Protein AF-A0A3M1LYP2-F1 (afdb_monomer)

Radius of gyration: 22.01 Å; Cα contacts (8 Å, |Δi|>4): 124; chains: 1; bounding box: 81×49×49 Å

Foldseek 3Di:
DVVVVVVVVVVVVVVVCVVCVVVVVVVVPDDDPPLLVVLQPPPDDLPDDDLNLLLLLLVLLVQLVVLVPVCLPPPDLDLVVLVVNLVSSVVSSVVSCVSSVHDLVSNVLVLLVDVVLDDEDDPPSCPSLLVNAPFDDRPNDPRDDPPVSSVSSCVRCHPRNNVVRSNRSDDPDPPPVPPDPPDDD

Sequence (185 aa):
MLFVLLGGTLVALLWLRDALRPLMIASEKQRVPLQERVFRHSEITPAHPTLGDVVVFAAICDSCIDALRSEHDNHDTSCERAELLRRRVERRLATELNRYGWSIERFWFYRDVALTLYRDSIPPPLLWVARCLQPYAERRGNAELDSALYQAADVMLRGRIWWLQLGFAQPQPPRSDTALPVEGG

Mean predicted aligned error: 14.46 Å

Solvent-accessible surface area (backbone atoms only — not comparable to full-atom values): 11299 Å² total; per-residue (Å²): 110,69,68,58,55,52,49,53,51,50,51,53,52,49,53,50,47,62,68,44,47,64,58,56,64,54,65,79,62,63,102,60,66,70,68,67,67,70,55,63,72,69,90,63,63,82,88,65,84,50,70,69,52,50,53,50,53,36,52,46,31,49,57,34,49,58,72,53,61,80,51,76,86,58,85,75,82,48,55,69,49,43,50,53,48,41,55,50,35,44,54,46,45,55,51,44,30,62,72,53,68,50,54,71,67,53,51,49,51,55,49,38,36,46,62,74,76,49,85,51,80,64,57,75,93,55,52,68,41,48,76,63,34,69,56,60,77,83,67,85,63,93,62,77,69,58,77,68,53,43,57,54,41,51,73,59,40,66,82,45,50,29,62,51,56,39,34,39,88,59,83,76,75,80,66,73,89,71,66,68,82,81,86,79,134

Structure (mmCIF, N/CA/C/O backbone):
data_AF-A0A3M1LYP2-F1
#
_entry.id   AF-A0A3M1LYP2-F1
#
loop_
_atom_site.group_PDB
_atom_site.id
_atom_site.type_symbol
_atom_site.label_atom_id
_atom_site.label_alt_id
_atom_site.label_comp_id
_atom_site.label_asym_id
_atom_site.label_entity_id
_atom_site.label_seq_id
_atom_site.pdbx_PDB_ins_code
_atom_site.Cartn_x
_atom_site.Cartn_y
_atom_site.Cartn_z
_atom_site.occupancy
_atom_site.B_iso_or_equiv
_atom_site.auth_seq_id
_atom_site.auth_comp_id
_atom_site.auth_asym_id
_atom_site.auth_atom_id
_atom_site.pdbx_PDB_model_num
ATOM 1 N N . MET A 1 1 ? -38.357 -25.747 27.407 1.00 53.31 1 MET A N 1
ATOM 2 C CA . MET A 1 1 ? -37.143 -25.515 26.588 1.00 53.31 1 MET A CA 1
ATOM 3 C C . MET A 1 1 ? -37.404 -24.703 25.322 1.00 53.31 1 MET A C 1
ATOM 5 O O . MET A 1 1 ? -36.702 -23.723 25.126 1.00 53.31 1 MET A O 1
ATOM 9 N N . LEU A 1 2 ? -38.419 -25.030 24.508 1.00 61.09 2 LEU A N 1
ATOM 10 C CA . LEU A 1 2 ? -38.719 -24.307 23.258 1.00 61.09 2 LEU A CA 1
ATOM 11 C C . LEU A 1 2 ? -38.924 -22.786 23.447 1.00 61.09 2 LEU A C 1
ATOM 13 O O . LEU A 1 2 ? -38.391 -21.988 22.688 1.00 61.09 2 LEU A O 1
ATOM 17 N N . PHE A 1 3 ? -39.619 -22.382 24.517 1.00 53.94 3 PHE A N 1
ATOM 18 C CA . PHE A 1 3 ? -39.865 -20.970 24.844 1.00 53.94 3 PHE A CA 1
ATOM 19 C C . PHE A 1 3 ? -38.607 -20.188 25.259 1.00 53.94 3 PHE A C 1
ATOM 21 O O . PHE A 1 3 ? -38.529 -18.991 25.015 1.00 53.94 3 PHE A O 1
ATOM 28 N N . VAL A 1 4 ? -37.602 -20.857 25.836 1.00 65.25 4 VAL A N 1
ATOM 29 C CA . VAL A 1 4 ? -36.322 -20.227 26.210 1.00 65.25 4 VAL A CA 1
ATOM 30 C C . VAL A 1 4 ? -35.456 -20.012 24.967 1.00 65.25 4 VAL A C 1
ATOM 32 O O . VAL A 1 4 ? -34.848 -18.958 24.813 1.00 65.25 4 VAL A O 1
ATOM 35 N N . LEU A 1 5 ? -35.471 -20.973 24.039 1.00 64.44 5 LEU A N 1
ATOM 36 C CA . LEU A 1 5 ? -34.832 -20.854 22.725 1.00 64.44 5 LEU A CA 1
ATOM 37 C C . LEU A 1 5 ? -35.458 -19.735 21.884 1.00 64.44 5 LEU A C 1
ATOM 39 O O . LEU A 1 5 ? -34.728 -18.927 21.313 1.00 64.44 5 LEU A O 1
ATOM 43 N N . LEU A 1 6 ? -36.792 -19.653 21.859 1.00 63.47 6 LEU A N 1
ATOM 44 C CA . LEU A 1 6 ? -37.532 -18.587 21.177 1.00 63.47 6 LEU A CA 1
ATOM 45 C C . LEU A 1 6 ? -37.287 -17.217 21.819 1.00 63.47 6 LEU A C 1
ATOM 47 O O . LEU A 1 6 ? -37.074 -16.242 21.108 1.00 63.47 6 LEU A O 1
ATOM 51 N N . GLY A 1 7 ? -37.243 -17.140 23.152 1.00 67.31 7 GLY A N 1
ATOM 52 C CA . GLY A 1 7 ? -36.906 -15.906 23.863 1.00 67.31 7 GLY A CA 1
ATOM 53 C C . GLY A 1 7 ? -35.481 -15.429 23.568 1.00 67.3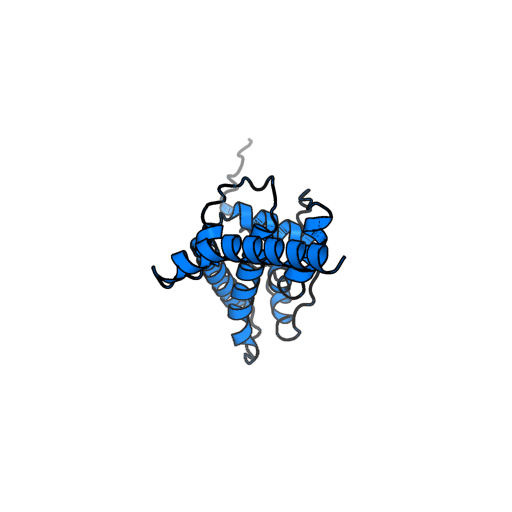1 7 GLY A C 1
ATOM 54 O O . GLY A 1 7 ? -35.280 -14.260 23.250 1.00 67.31 7 GLY A O 1
ATOM 55 N N . GLY A 1 8 ? -34.500 -16.337 23.590 1.00 64.75 8 GLY A N 1
ATOM 56 C CA . GLY A 1 8 ? -33.103 -16.018 23.283 1.00 64.75 8 GLY A CA 1
ATOM 57 C C . GLY A 1 8 ? -32.893 -15.564 21.837 1.00 64.75 8 GLY A C 1
ATOM 58 O O . GLY A 1 8 ? -32.185 -14.589 21.593 1.00 64.75 8 GLY A O 1
ATOM 59 N N . THR A 1 9 ? -33.562 -16.210 20.877 1.00 68.19 9 THR A N 1
ATOM 60 C CA . THR A 1 9 ? -33.520 -15.780 19.468 1.00 68.19 9 THR A CA 1
ATOM 61 C C . THR A 1 9 ? -34.224 -14.447 19.254 1.00 68.19 9 THR A C 1
ATOM 63 O O . THR A 1 9 ? -33.716 -13.621 18.501 1.00 68.19 9 THR A O 1
ATOM 66 N N . LEU A 1 10 ? -35.334 -14.178 19.947 1.00 70.75 10 LEU A N 1
ATOM 67 C CA . LEU A 1 10 ? -36.026 -12.892 19.849 1.00 70.75 10 LEU A CA 1
ATOM 68 C C . LEU A 1 10 ? -35.168 -11.746 20.399 1.00 70.75 10 LEU A C 1
ATOM 70 O O . LEU A 1 10 ? -35.075 -10.695 19.772 1.00 70.75 10 LEU A O 1
ATOM 74 N N . VAL A 1 11 ? -34.486 -11.963 21.527 1.00 70.06 11 VAL A N 1
ATOM 75 C CA . VAL A 1 11 ? -33.546 -10.986 22.095 1.00 70.06 11 VAL A CA 1
ATOM 76 C C . VAL A 1 11 ? -32.361 -10.768 21.153 1.00 70.06 11 VAL A C 1
ATOM 78 O O . VAL A 1 11 ? -32.023 -9.621 20.876 1.00 70.06 11 VAL A O 1
ATOM 81 N N . ALA A 1 12 ? -31.782 -11.828 20.582 1.00 70.56 12 ALA A N 1
ATOM 82 C CA . ALA A 1 12 ? -30.700 -11.706 19.602 1.00 70.56 12 ALA A CA 1
ATOM 83 C C . ALA A 1 12 ? -31.133 -10.938 18.338 1.00 70.56 12 ALA A C 1
ATOM 85 O O . ALA A 1 12 ? -30.387 -10.098 17.838 1.00 70.56 12 ALA A O 1
ATOM 86 N N . LEU A 1 13 ? -32.356 -11.169 17.850 1.00 72.06 13 LEU A N 1
ATOM 87 C CA . LEU A 1 13 ? -32.919 -10.459 16.698 1.00 72.06 13 LEU A CA 1
ATOM 88 C C . LEU A 1 13 ? -33.227 -8.988 17.008 1.00 72.06 13 LEU A C 1
ATOM 90 O O . LEU A 1 13 ? -33.053 -8.134 16.139 1.00 72.06 13 LEU A O 1
ATOM 94 N N . LEU A 1 14 ? -33.647 -8.672 18.235 1.00 71.44 14 LEU A N 1
ATOM 95 C CA . LEU A 1 14 ? -33.858 -7.292 18.678 1.00 71.44 14 LEU A CA 1
ATOM 96 C C . LEU A 1 14 ? -32.531 -6.540 18.828 1.00 71.44 14 LEU A C 1
ATOM 98 O O . LEU A 1 14 ? -32.423 -5.418 18.342 1.00 71.44 14 LEU A O 1
ATOM 102 N N . TRP A 1 15 ? -31.500 -7.182 19.382 1.00 71.06 15 TRP A N 1
ATOM 103 C CA . TRP A 1 15 ? -30.141 -6.631 19.433 1.00 71.06 15 TRP A CA 1
ATOM 104 C C . TRP A 1 15 ? -29.560 -6.395 18.038 1.00 71.06 15 TRP A C 1
ATOM 106 O O . TRP A 1 15 ? -28.980 -5.342 17.779 1.00 71.06 15 TRP A O 1
ATOM 116 N N . LEU A 1 16 ? -29.765 -7.337 17.114 1.00 65.81 16 LEU A N 1
ATOM 117 C CA . LEU A 1 16 ? -29.356 -7.178 15.720 1.00 65.81 16 LEU A CA 1
ATOM 118 C C . LEU A 1 16 ? -30.094 -6.004 15.062 1.00 65.81 16 LEU A C 1
ATOM 120 O O . LEU A 1 16 ? -29.485 -5.202 14.358 1.00 65.81 16 LEU A O 1
ATOM 124 N N . ARG A 1 17 ? -31.398 -5.858 15.324 1.00 65.44 17 ARG A N 1
ATOM 125 C CA . ARG A 1 17 ? -32.199 -4.745 14.807 1.00 65.44 17 ARG A CA 1
ATOM 126 C C . ARG A 1 17 ? -31.732 -3.400 15.356 1.00 65.44 17 ARG A C 1
ATOM 128 O O . ARG A 1 17 ? -31.621 -2.461 14.573 1.00 65.44 17 ARG A O 1
ATOM 135 N N . ASP A 1 18 ? -31.444 -3.296 16.649 1.00 63.41 18 ASP A N 1
ATOM 136 C CA . ASP A 1 18 ? -30.974 -2.046 17.254 1.00 63.41 18 ASP A CA 1
ATOM 137 C C . ASP A 1 18 ? -29.536 -1.698 16.841 1.00 63.41 18 ASP A C 1
ATOM 139 O O . ASP A 1 18 ? -29.242 -0.521 16.639 1.00 63.41 18 ASP A O 1
ATOM 143 N N . ALA A 1 19 ? -28.677 -2.689 16.577 1.00 59.53 19 ALA A N 1
ATOM 144 C CA . ALA A 1 19 ? -27.361 -2.472 15.969 1.00 59.53 19 ALA A CA 1
ATOM 145 C C . ALA A 1 19 ? -27.450 -2.013 14.497 1.00 59.53 19 ALA A C 1
ATOM 147 O O . ALA A 1 19 ? -26.632 -1.217 14.036 1.00 59.53 19 ALA A O 1
ATOM 148 N N . LEU A 1 20 ? -28.463 -2.477 13.754 1.00 55.56 20 LEU A N 1
ATOM 149 C CA . LEU A 1 20 ? -28.691 -2.127 12.344 1.00 55.56 20 LEU A CA 1
ATOM 150 C C . LEU A 1 20 ? -29.485 -0.824 12.146 1.00 55.56 20 LEU A C 1
ATOM 152 O O . LEU A 1 20 ? -29.401 -0.189 11.094 1.00 55.56 20 LEU A O 1
ATOM 156 N N . ARG A 1 21 ? -30.246 -0.379 13.144 1.00 49.41 21 ARG A N 1
ATOM 157 C CA . ARG A 1 21 ? -31.052 0.849 13.078 1.00 49.41 21 ARG A CA 1
ATOM 158 C C . ARG A 1 21 ? -30.245 2.134 12.818 1.00 49.41 21 ARG A C 1
ATOM 160 O O . ARG A 1 21 ? -30.678 2.915 11.968 1.00 49.41 21 ARG A O 1
ATOM 167 N N . PRO A 1 22 ? -29.082 2.375 13.457 1.00 52.94 22 PRO A N 1
ATOM 168 C CA . PRO A 1 22 ? -28.250 3.534 13.127 1.00 52.94 22 PRO A CA 1
ATOM 169 C C . PRO A 1 22 ? -27.645 3.442 11.715 1.00 52.94 22 PRO A C 1
ATOM 171 O O . PRO A 1 22 ? -27.453 4.473 11.071 1.00 52.94 22 PRO A O 1
ATOM 174 N N . LEU A 1 23 ? -27.427 2.228 11.189 1.00 51.88 23 LEU A N 1
ATOM 175 C CA . LEU A 1 23 ? -26.968 2.003 9.811 1.00 51.88 23 LEU A CA 1
ATOM 176 C C . LEU A 1 23 ? -28.051 2.368 8.781 1.00 51.88 23 LEU A C 1
ATOM 178 O O . LEU A 1 23 ? -27.747 2.960 7.748 1.00 51.88 23 LEU A O 1
ATOM 182 N N . MET A 1 24 ? -29.323 2.093 9.081 1.00 49.62 24 MET A N 1
ATOM 183 C CA . MET A 1 24 ? -30.446 2.480 8.218 1.00 49.62 24 MET A CA 1
ATOM 184 C C . MET A 1 24 ? -30.668 3.999 8.166 1.00 49.62 24 MET A C 1
ATOM 186 O O . MET A 1 24 ? -30.897 4.539 7.089 1.00 49.62 24 MET A O 1
ATOM 190 N N . ILE A 1 25 ? -30.551 4.710 9.294 1.00 47.56 25 ILE A N 1
ATOM 191 C CA . ILE A 1 25 ? -30.758 6.173 9.342 1.00 47.56 25 ILE A CA 1
ATOM 192 C C . ILE A 1 25 ? -29.621 6.928 8.625 1.00 47.56 25 ILE A C 1
ATOM 194 O O . ILE A 1 25 ? -29.845 7.963 7.997 1.00 47.56 25 ILE A O 1
ATOM 198 N N . ALA A 1 26 ? -28.397 6.395 8.652 1.00 46.00 26 ALA A N 1
ATOM 199 C CA . ALA A 1 26 ? -27.257 6.971 7.938 1.00 46.00 26 ALA A CA 1
ATOM 200 C C . ALA A 1 26 ? -27.316 6.778 6.407 1.00 46.00 26 ALA A C 1
ATOM 202 O O . ALA A 1 26 ? -26.637 7.505 5.679 1.00 46.00 26 ALA A O 1
ATOM 203 N N . SER A 1 27 ? -28.136 5.841 5.912 1.00 41.31 27 SER A N 1
ATOM 204 C CA . SER A 1 27 ? -28.309 5.560 4.478 1.00 41.31 27 SER A CA 1
ATOM 205 C C . SER A 1 27 ? -29.128 6.625 3.737 1.00 41.31 27 SER A C 1
ATOM 207 O O . SER A 1 27 ? -29.017 6.734 2.517 1.00 41.31 27 SER A O 1
ATOM 209 N N . GLU A 1 28 ? -29.955 7.404 4.437 1.00 43.75 28 GLU A N 1
ATOM 210 C CA . GLU A 1 28 ? -30.899 8.341 3.805 1.00 43.75 28 GLU A CA 1
ATOM 211 C C . GLU A 1 28 ? -30.285 9.731 3.551 1.00 43.75 28 GLU A C 1
ATOM 213 O O . GLU A 1 28 ? -30.790 10.521 2.756 1.00 43.75 28 GLU A O 1
ATOM 218 N N . LYS A 1 29 ? -29.133 10.024 4.170 1.00 39.66 29 LYS A N 1
ATOM 219 C CA . LYS A 1 29 ? -28.392 11.276 3.984 1.00 39.66 29 LYS A CA 1
ATOM 220 C C . LYS A 1 29 ? -26.998 10.996 3.422 1.00 39.66 29 LYS A C 1
ATOM 222 O O . LYS A 1 29 ? -26.076 10.626 4.148 1.00 39.66 29 LYS A O 1
ATOM 227 N N . GLN A 1 30 ? -26.859 11.266 2.124 1.00 41.41 30 GLN A N 1
ATOM 228 C CA . GLN A 1 30 ? -25.618 11.353 1.341 1.00 41.41 30 GLN A CA 1
ATOM 229 C C . GLN A 1 30 ? -24.907 10.036 0.992 1.00 41.41 30 GLN A C 1
ATOM 231 O O . GLN A 1 30 ? -24.649 9.170 1.819 1.00 41.41 30 GLN A O 1
ATOM 236 N N . ARG A 1 31 ? -24.531 9.942 -0.289 1.00 45.78 31 ARG A N 1
ATOM 237 C CA . ARG A 1 31 ? -23.732 8.888 -0.929 1.00 45.78 31 ARG A CA 1
ATOM 238 C C . ARG A 1 31 ? -22.274 8.924 -0.461 1.00 45.78 31 ARG A C 1
ATOM 240 O O . ARG A 1 31 ? -21.376 9.258 -1.223 1.00 45.78 31 ARG A O 1
ATOM 247 N N . VAL A 1 32 ? -22.049 8.613 0.804 1.00 47.12 32 VAL A N 1
ATOM 248 C CA . VAL A 1 32 ? -20.715 8.357 1.352 1.00 47.12 32 VAL A CA 1
ATOM 249 C C . VAL A 1 32 ? -20.835 7.016 2.066 1.00 47.12 32 VAL A C 1
ATOM 251 O O . VAL A 1 32 ? -21.629 6.955 3.015 1.00 47.12 32 VAL A O 1
ATOM 254 N N . PRO A 1 33 ? -20.171 5.943 1.588 1.00 51.72 33 PRO A N 1
ATOM 255 C CA . PRO A 1 33 ? -20.314 4.611 2.162 1.00 51.72 33 PRO A CA 1
ATOM 256 C C . PRO A 1 33 ? -20.003 4.669 3.658 1.00 51.72 33 PRO A C 1
ATOM 258 O O . PRO A 1 33 ? -19.003 5.247 4.071 1.00 51.72 33 PRO A O 1
ATOM 261 N N . LEU A 1 34 ? -20.887 4.087 4.472 1.00 48.59 34 LEU A N 1
ATOM 262 C CA . LEU A 1 34 ? -20.875 4.123 5.943 1.00 48.59 34 LEU A CA 1
ATOM 263 C C . LEU A 1 34 ? -19.510 3.813 6.575 1.00 48.59 34 LEU A C 1
ATOM 265 O O . LEU A 1 34 ? -19.183 4.360 7.625 1.00 48.59 34 LEU A O 1
ATOM 269 N N . GLN A 1 35 ? -18.700 3.002 5.894 1.00 47.84 35 GLN A N 1
ATOM 270 C CA . GLN A 1 35 ? -17.308 2.732 6.239 1.00 47.84 35 GLN A CA 1
ATOM 271 C C . GLN A 1 35 ? -16.511 4.038 6.410 1.00 47.84 35 GLN A C 1
ATOM 273 O O . GLN A 1 35 ? -15.977 4.286 7.484 1.00 47.84 35 GLN A O 1
ATOM 278 N N . GLU A 1 36 ? -16.529 4.955 5.442 1.00 44.75 36 GLU A N 1
ATOM 279 C CA . GLU A 1 36 ? -15.752 6.207 5.493 1.00 44.75 36 GLU A CA 1
ATOM 280 C C . GLU A 1 36 ? -16.121 7.136 6.658 1.00 44.75 36 GLU A C 1
ATOM 282 O O . GLU A 1 36 ? -15.282 7.919 7.104 1.00 44.75 36 GLU A O 1
ATOM 287 N N . ARG A 1 37 ? -17.358 7.069 7.171 1.00 46.00 37 ARG A N 1
ATOM 288 C CA . ARG A 1 37 ? -17.795 7.946 8.271 1.00 46.00 37 ARG A CA 1
ATOM 289 C C . ARG A 1 37 ? -17.363 7.439 9.640 1.00 46.00 37 ARG A C 1
ATOM 291 O O . ARG A 1 37 ? -17.056 8.260 10.498 1.00 46.00 37 ARG A O 1
ATOM 298 N N . VAL A 1 38 ? -17.300 6.122 9.834 1.00 52.12 38 VAL A N 1
ATOM 299 C CA . VAL A 1 38 ? -16.838 5.527 11.100 1.00 52.12 38 VAL A CA 1
ATOM 300 C C . VAL A 1 38 ? -15.320 5.690 11.261 1.00 52.12 38 VAL A C 1
ATOM 302 O O . VAL A 1 38 ? -14.841 5.876 12.374 1.00 52.12 38 VAL A O 1
ATOM 305 N N . PHE A 1 39 ? -14.560 5.727 10.160 1.00 51.84 39 PHE A N 1
ATOM 306 C CA . PHE A 1 39 ? -13.092 5.780 10.207 1.00 51.84 39 PHE A CA 1
ATOM 307 C C . PHE A 1 39 ? -12.478 7.183 10.370 1.00 51.84 39 PHE A C 1
ATOM 309 O O . PHE A 1 39 ? -11.284 7.285 10.629 1.00 51.84 39 PHE A O 1
ATOM 316 N N . ARG A 1 40 ? -13.261 8.271 10.270 1.00 49.88 40 ARG A N 1
ATOM 317 C CA . ARG A 1 40 ? -12.736 9.653 10.363 1.00 49.88 40 ARG A CA 1
ATOM 318 C C . ARG A 1 40 ? -12.475 10.175 11.782 1.00 49.88 40 ARG A C 1
ATOM 320 O O . ARG A 1 40 ? -11.927 11.261 11.905 1.00 49.88 40 ARG A O 1
ATOM 327 N N . HIS A 1 41 ? -12.878 9.455 12.830 1.00 44.12 41 HIS A N 1
ATOM 328 C CA . HIS A 1 41 ? -12.832 9.955 14.218 1.00 44.12 41 HIS A CA 1
ATOM 329 C C . HIS A 1 41 ? -11.829 9.233 15.127 1.00 44.12 41 HIS A C 1
ATOM 331 O O . HIS A 1 41 ? -11.855 9.422 16.339 1.00 44.12 41 HIS A O 1
ATOM 337 N N . SER A 1 42 ? -10.917 8.431 14.573 1.00 44.34 42 SER A N 1
ATOM 338 C CA . SER A 1 42 ? -9.811 7.897 15.364 1.00 44.34 42 SER A CA 1
ATOM 339 C C . SER A 1 42 ? -8.623 8.871 15.322 1.00 44.34 42 SER A C 1
ATOM 341 O O . SER A 1 42 ? -7.668 8.660 14.571 1.00 44.34 42 SER A O 1
ATOM 343 N N . GLU A 1 43 ? -8.650 9.925 16.136 1.00 45.41 43 GLU A N 1
ATOM 344 C CA . GLU A 1 43 ? -7.399 10.496 16.653 1.00 45.41 43 GLU A CA 1
ATOM 345 C C . GLU A 1 43 ? -6.806 9.461 17.619 1.00 45.41 43 GLU A C 1
ATOM 347 O O . GLU A 1 43 ? -6.949 9.554 18.833 1.00 45.41 43 GLU A O 1
ATOM 352 N N . ILE A 1 44 ? -6.249 8.377 17.076 1.00 50.41 44 ILE A N 1
ATOM 353 C CA . ILE A 1 44 ? -5.652 7.308 17.871 1.00 50.41 44 ILE A CA 1
ATOM 354 C C . ILE A 1 44 ? -4.178 7.285 17.526 1.00 50.41 44 ILE A C 1
ATOM 356 O O . ILE A 1 44 ? -3.761 6.930 16.423 1.00 50.41 44 ILE A O 1
ATOM 360 N N . THR A 1 45 ? -3.405 7.734 18.505 1.00 52.41 45 THR A N 1
ATOM 361 C CA . THR A 1 45 ? -1.970 7.548 18.638 1.00 52.41 45 THR A CA 1
ATOM 362 C C . THR A 1 45 ? -1.579 6.155 18.122 1.00 52.41 45 THR A C 1
ATOM 364 O O . THR A 1 45 ? -2.208 5.179 18.532 1.00 52.41 45 THR A O 1
ATOM 367 N N . PRO A 1 46 ? -0.526 6.003 17.297 1.00 55.59 46 PRO A N 1
ATOM 368 C CA . PRO A 1 46 ? -0.103 4.699 16.762 1.00 55.59 46 PRO A CA 1
ATOM 369 C C . PRO A 1 46 ? 0.266 3.650 17.836 1.00 55.59 46 PRO A C 1
ATOM 371 O O . PRO A 1 46 ? 0.556 2.509 17.506 1.00 55.59 46 PRO A O 1
ATOM 374 N N . ALA A 1 47 ? 0.232 4.016 19.122 1.00 60.88 47 ALA A N 1
ATOM 375 C CA . ALA A 1 47 ? 0.456 3.144 20.269 1.00 60.88 47 ALA A CA 1
ATOM 376 C C . ALA A 1 47 ? -0.658 2.103 20.519 1.00 60.88 47 ALA A C 1
ATOM 378 O O . ALA A 1 47 ? -0.425 1.152 21.264 1.00 60.88 47 ALA A O 1
ATOM 379 N N . HIS A 1 48 ? -1.851 2.260 19.932 1.00 67.31 48 HIS A N 1
ATOM 380 C CA . HIS A 1 48 ? -2.977 1.337 20.138 1.00 67.31 48 HIS A CA 1
ATOM 381 C C . HIS A 1 48 ? -3.573 0.872 18.806 1.00 67.31 48 HIS A C 1
ATOM 383 O O . HIS A 1 48 ? -4.576 1.430 18.353 1.00 67.31 48 HIS A O 1
ATOM 389 N N . PRO A 1 49 ? -2.958 -0.131 18.155 1.00 73.06 49 PRO A N 1
ATOM 390 C CA . PRO A 1 49 ? -3.474 -0.652 16.904 1.00 73.06 49 PRO A CA 1
ATOM 391 C C . PRO A 1 49 ? -4.869 -1.258 17.078 1.00 73.06 49 PRO A C 1
ATOM 393 O O . PRO A 1 49 ? -5.164 -1.901 18.084 1.00 73.06 49 PRO A O 1
ATOM 396 N N . THR A 1 50 ? -5.741 -1.054 16.088 1.00 82.81 50 THR A N 1
ATOM 397 C CA . THR A 1 50 ? -7.118 -1.571 16.107 1.00 82.81 50 THR A CA 1
ATOM 398 C C . THR A 1 50 ? -7.417 -2.405 14.868 1.00 82.81 50 THR A C 1
ATOM 400 O O . THR A 1 50 ? -6.783 -2.249 13.824 1.00 82.81 50 THR A O 1
ATOM 403 N N . LEU A 1 51 ? -8.443 -3.259 14.939 1.00 81.44 51 LEU A N 1
ATOM 404 C CA . LEU A 1 51 ? -8.920 -3.993 13.764 1.00 81.44 51 LEU A CA 1
ATOM 405 C C . LEU A 1 51 ? -9.403 -3.038 12.661 1.00 81.44 51 LEU A C 1
ATOM 407 O O . LEU A 1 51 ? -9.195 -3.303 11.479 1.00 81.44 51 LEU A O 1
ATOM 411 N N . GLY A 1 52 ? -10.023 -1.916 13.042 1.00 83.25 52 GLY A N 1
ATOM 412 C CA . GLY A 1 52 ? -10.456 -0.891 12.095 1.00 83.25 52 GLY A CA 1
ATOM 413 C C . GLY A 1 52 ? -9.284 -0.321 11.301 1.00 83.25 52 GLY A C 1
ATOM 414 O O . GLY A 1 52 ? -9.402 -0.102 10.097 1.00 83.25 52 GLY A O 1
ATOM 415 N N . ASP A 1 53 ? -8.132 -0.169 11.946 1.00 84.94 53 ASP A N 1
ATOM 416 C CA . ASP A 1 53 ? -6.943 0.346 11.288 1.00 84.94 53 ASP A CA 1
ATOM 417 C C . ASP A 1 53 ? -6.371 -0.643 10.278 1.00 84.94 53 ASP A C 1
ATOM 419 O O . ASP A 1 53 ? -5.999 -0.254 9.174 1.00 84.94 53 ASP A O 1
ATOM 423 N N . VAL A 1 54 ? -6.350 -1.928 10.634 1.00 86.50 54 VAL A N 1
ATOM 424 C CA . VAL A 1 54 ? -5.920 -3.005 9.735 1.00 86.50 54 VAL A CA 1
ATOM 425 C C . VAL A 1 54 ? -6.815 -3.057 8.495 1.00 86.50 54 VAL A C 1
ATOM 427 O O . VAL A 1 54 ? -6.306 -3.182 7.382 1.00 86.50 54 VAL A O 1
ATOM 430 N N . VAL A 1 55 ? -8.133 -2.890 8.658 1.00 88.56 55 VAL A N 1
ATOM 431 C CA . VAL A 1 55 ? -9.083 -2.828 7.533 1.00 88.56 55 VAL A CA 1
ATOM 432 C C . VAL A 1 55 ? -8.781 -1.641 6.619 1.00 88.56 55 VAL A C 1
ATOM 434 O O . VAL A 1 55 ? -8.754 -1.801 5.398 1.00 88.56 55 VAL A O 1
ATOM 437 N N . VAL A 1 56 ? -8.535 -0.455 7.182 1.00 89.38 56 VAL A N 1
ATOM 438 C CA . VAL A 1 56 ? -8.205 0.736 6.385 1.00 89.38 56 VAL A CA 1
ATOM 439 C C . VAL A 1 56 ? -6.857 0.573 5.685 1.00 89.38 56 VAL A C 1
ATOM 441 O O . VAL A 1 56 ? -6.754 0.859 4.494 1.00 89.38 56 VAL A O 1
ATOM 444 N N . PHE A 1 57 ? -5.840 0.056 6.374 1.00 91.44 57 PHE A N 1
ATOM 445 C CA . PHE A 1 57 ? -4.538 -0.219 5.775 1.00 91.44 57 PHE A CA 1
ATOM 446 C C . PHE A 1 57 ? -4.643 -1.221 4.617 1.00 91.44 57 PHE A C 1
ATOM 448 O O . PHE A 1 57 ? -4.071 -0.990 3.550 1.00 91.44 57 PHE A O 1
ATOM 455 N N . ALA A 1 58 ? -5.431 -2.287 4.782 1.00 91.50 58 ALA A N 1
ATOM 456 C CA . ALA A 1 58 ? -5.704 -3.249 3.719 1.00 91.50 58 ALA A CA 1
ATOM 457 C C . ALA A 1 58 ? -6.403 -2.588 2.516 1.00 91.50 58 ALA A C 1
ATOM 459 O O . ALA A 1 58 ? -5.998 -2.817 1.378 1.00 91.50 58 ALA A O 1
ATOM 460 N N . ALA A 1 59 ? -7.385 -1.711 2.754 1.00 91.56 59 ALA A N 1
ATOM 461 C CA . ALA A 1 59 ? -8.076 -0.969 1.697 1.00 91.56 59 ALA A CA 1
ATOM 462 C C . ALA A 1 59 ? -7.149 0.004 0.942 1.00 91.56 59 ALA A C 1
ATOM 464 O O . ALA A 1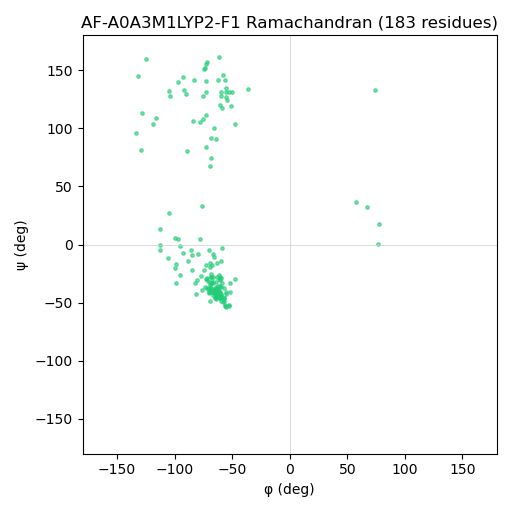 59 ? -7.222 0.110 -0.285 1.00 91.56 59 ALA A O 1
ATOM 465 N N . ILE A 1 60 ? -6.240 0.682 1.651 1.00 93.44 60 ILE A N 1
ATOM 466 C CA . ILE A 1 60 ? -5.189 1.509 1.038 1.00 93.44 60 ILE A CA 1
ATOM 467 C C . ILE A 1 60 ? -4.289 0.636 0.151 1.00 93.44 60 ILE A C 1
ATOM 469 O O . ILE A 1 60 ? -4.005 1.006 -0.989 1.00 93.44 60 ILE A O 1
ATOM 473 N N . CYS A 1 61 ? -3.869 -0.531 0.644 1.00 93.44 61 CYS A N 1
ATOM 474 C CA . CYS A 1 61 ? -3.031 -1.465 -0.106 1.00 93.44 61 CYS A CA 1
ATOM 475 C C . CYS A 1 61 ? -3.714 -1.972 -1.384 1.00 93.44 61 CYS A C 1
ATOM 477 O O . CYS A 1 61 ? -3.093 -1.940 -2.448 1.00 93.44 61 CYS A O 1
ATOM 479 N N . ASP A 1 62 ? -4.987 -2.365 -1.307 1.00 93.88 62 ASP A N 1
ATOM 480 C CA . ASP A 1 62 ? -5.782 -2.781 -2.471 1.00 93.88 62 ASP A CA 1
ATOM 481 C C . ASP A 1 62 ? -5.836 -1.671 -3.528 1.00 93.88 62 ASP A C 1
ATOM 483 O O . ASP A 1 62 ? -5.555 -1.893 -4.708 1.00 93.88 62 ASP A O 1
ATOM 487 N N . SER A 1 63 ? -6.097 -0.441 -3.086 1.00 93.50 63 SER A N 1
ATOM 488 C CA . SER A 1 63 ? -6.160 0.733 -3.954 1.00 93.50 63 SER A CA 1
ATOM 489 C C . SER A 1 63 ? -4.824 1.040 -4.653 1.00 93.50 63 SER A C 1
ATOM 491 O O . SER A 1 63 ? -4.801 1.457 -5.816 1.00 93.50 63 SER A O 1
ATOM 493 N N . CYS A 1 64 ? -3.696 0.818 -3.973 1.00 93.19 64 CYS A N 1
ATOM 494 C CA . CYS A 1 64 ? -2.358 0.951 -4.552 1.00 93.19 64 CYS A CA 1
ATOM 495 C C . CYS A 1 64 ? -2.030 -0.175 -5.545 1.00 93.19 64 CYS A C 1
ATOM 497 O O . CYS A 1 64 ? -1.413 0.088 -6.579 1.00 93.19 64 CYS A O 1
ATOM 499 N N . ILE A 1 65 ? -2.466 -1.408 -5.273 1.00 92.56 65 ILE A N 1
ATOM 500 C CA . ILE A 1 65 ? -2.330 -2.536 -6.205 1.00 92.56 65 ILE A CA 1
ATOM 501 C C . ILE A 1 65 ? -3.108 -2.276 -7.489 1.00 92.56 65 ILE A C 1
ATOM 503 O O . ILE A 1 65 ? -2.589 -2.525 -8.578 1.00 92.56 65 ILE A O 1
ATOM 507 N N . ASP A 1 66 ? -4.323 -1.742 -7.391 1.00 90.69 66 ASP A N 1
ATOM 508 C CA . ASP A 1 66 ? -5.134 -1.419 -8.566 1.00 90.69 66 ASP A CA 1
ATOM 509 C C . ASP A 1 66 ? -4.424 -0.429 -9.502 1.00 90.69 66 ASP A C 1
ATOM 511 O O . ASP A 1 66 ? -4.507 -0.566 -10.723 1.00 90.69 66 ASP A O 1
ATOM 515 N N . ALA A 1 67 ? -3.628 0.500 -8.959 1.00 87.56 67 ALA A N 1
ATOM 516 C CA . ALA A 1 67 ? -2.810 1.417 -9.758 1.00 87.56 67 ALA A CA 1
ATOM 517 C C . ALA A 1 67 ? -1.663 0.727 -10.532 1.00 87.56 67 ALA A C 1
ATOM 519 O O . ALA A 1 67 ? -1.114 1.321 -11.468 1.00 87.56 67 ALA A O 1
ATOM 520 N N . LEU A 1 68 ? -1.301 -0.501 -10.145 1.00 86.38 68 LEU A N 1
ATOM 521 C CA . LEU A 1 68 ? -0.264 -1.333 -10.764 1.00 86.38 68 LEU A CA 1
ATOM 522 C C . LEU A 1 68 ? -0.838 -2.398 -11.708 1.00 86.38 68 LEU A C 1
ATOM 524 O O . LEU A 1 68 ? -0.119 -2.881 -12.581 1.00 86.38 68 LEU A O 1
ATOM 528 N N . ARG A 1 69 ? -2.123 -2.756 -11.583 1.00 82.25 69 ARG A N 1
ATOM 529 C CA . ARG A 1 69 ? -2.760 -3.792 -12.421 1.00 82.25 69 ARG A CA 1
ATOM 530 C C . ARG A 1 69 ? -2.768 -3.445 -13.910 1.00 82.25 69 ARG A C 1
ATOM 532 O O . ARG A 1 69 ? -2.676 -4.347 -14.733 1.00 82.25 69 ARG A O 1
ATOM 539 N N . SER A 1 70 ? -2.805 -2.159 -14.260 1.00 75.38 70 SER A N 1
ATOM 540 C CA . SER A 1 70 ? -2.781 -1.702 -15.656 1.00 75.38 70 SER A CA 1
ATOM 541 C C . SER A 1 70 ? -1.438 -1.911 -16.373 1.00 75.38 70 SER A C 1
ATOM 543 O O . SER A 1 70 ? -1.330 -1.580 -17.547 1.00 75.38 70 SER A O 1
ATOM 545 N N . GLU A 1 71 ? -0.396 -2.387 -15.685 1.00 75.06 71 GLU A N 1
ATOM 546 C CA . GLU A 1 71 ? 0.945 -2.577 -16.261 1.00 75.06 71 GLU A CA 1
ATOM 547 C C . GLU A 1 71 ? 1.213 -3.995 -16.764 1.00 75.06 71 GLU A C 1
ATOM 549 O O . GLU A 1 71 ? 2.293 -4.253 -17.286 1.00 75.06 71 GLU A O 1
ATOM 554 N N . HIS A 1 72 ? 0.255 -4.912 -16.616 1.00 67.44 72 HIS A N 1
ATOM 555 C CA . HIS A 1 72 ? 0.448 -6.324 -16.955 1.00 67.44 72 HIS A CA 1
ATOM 556 C C . HIS A 1 72 ? 0.794 -6.555 -18.436 1.00 67.44 72 HIS A C 1
ATOM 558 O O . HIS A 1 72 ? 1.546 -7.474 -18.750 1.00 67.44 72 HIS A O 1
ATOM 564 N N . ASP A 1 73 ? 0.302 -5.683 -19.319 1.00 71.06 73 ASP A N 1
ATOM 565 C CA . ASP A 1 73 ? 0.469 -5.792 -20.772 1.00 71.06 73 ASP A CA 1
ATOM 566 C C . ASP A 1 73 ? 1.596 -4.900 -21.322 1.00 71.06 73 ASP A C 1
ATOM 568 O O . ASP A 1 73 ? 1.777 -4.782 -22.534 1.00 71.06 73 ASP A O 1
ATOM 572 N N . ASN A 1 74 ? 2.355 -4.230 -20.450 1.00 73.56 74 ASN A N 1
ATOM 573 C CA . ASN A 1 74 ? 3.392 -3.297 -20.871 1.00 73.56 74 ASN A CA 1
ATOM 574 C C . ASN A 1 74 ? 4.746 -4.007 -21.037 1.00 73.56 74 ASN A C 1
ATOM 576 O O . ASN A 1 74 ? 5.207 -4.714 -20.143 1.00 73.56 74 ASN A O 1
ATOM 580 N N . HIS A 1 75 ? 5.405 -3.801 -22.179 1.00 79.81 75 HIS A N 1
ATOM 581 C CA . HIS A 1 75 ? 6.705 -4.410 -22.490 1.00 79.81 75 HIS A CA 1
ATOM 582 C C . HIS A 1 75 ? 7.908 -3.535 -22.105 1.00 79.81 75 HIS A C 1
ATOM 584 O O . HIS A 1 75 ? 9.047 -3.995 -22.177 1.00 79.81 75 HIS A O 1
ATOM 590 N N . ASP A 1 76 ? 7.681 -2.288 -21.687 1.00 87.62 76 ASP A N 1
ATOM 591 C CA . ASP A 1 76 ? 8.748 -1.405 -21.216 1.00 87.62 76 ASP A CA 1
ATOM 592 C C . ASP A 1 76 ? 9.169 -1.761 -19.780 1.00 87.62 76 ASP A C 1
ATOM 594 O O . ASP A 1 76 ? 8.473 -1.451 -18.811 1.00 87.62 76 ASP A O 1
ATOM 598 N N . THR A 1 77 ? 10.335 -2.400 -19.646 1.00 89.44 77 THR A N 1
ATOM 599 C CA . THR A 1 77 ? 10.939 -2.774 -18.354 1.00 89.44 77 THR A CA 1
ATOM 600 C C . THR A 1 77 ? 12.115 -1.872 -17.960 1.00 89.44 77 THR A C 1
ATOM 602 O O . THR A 1 77 ? 13.054 -2.332 -17.300 1.00 89.44 77 THR A O 1
ATOM 605 N N . SER A 1 78 ? 12.131 -0.618 -18.421 1.00 91.44 78 SER A N 1
ATOM 606 C CA . SER A 1 78 ? 13.173 0.361 -18.091 1.00 91.44 78 SER A CA 1
ATOM 607 C C . SER A 1 78 ? 13.066 0.875 -16.648 1.00 91.44 78 SER A C 1
ATOM 609 O O . SER A 1 78 ? 11.992 0.910 -16.045 1.00 91.44 78 SER A O 1
ATOM 611 N N . CYS A 1 79 ? 14.181 1.342 -16.077 1.00 89.50 79 CYS A N 1
ATOM 612 C CA . CYS A 1 79 ? 14.155 1.937 -14.737 1.00 89.50 79 CYS A CA 1
ATOM 613 C C . CYS A 1 79 ? 13.411 3.278 -14.684 1.00 89.50 79 CYS A C 1
ATOM 615 O O . CYS A 1 79 ? 12.830 3.611 -13.652 1.00 89.50 79 CYS A O 1
ATOM 617 N N . GLU A 1 80 ? 13.338 4.003 -15.801 1.00 91.25 80 GLU A N 1
ATOM 618 C CA . GLU A 1 80 ? 12.465 5.172 -15.930 1.00 91.25 80 GLU A CA 1
ATOM 619 C C . GLU A 1 80 ? 10.997 4.779 -15.750 1.00 91.25 80 GLU A C 1
ATOM 621 O O . GLU A 1 80 ? 10.254 5.444 -15.02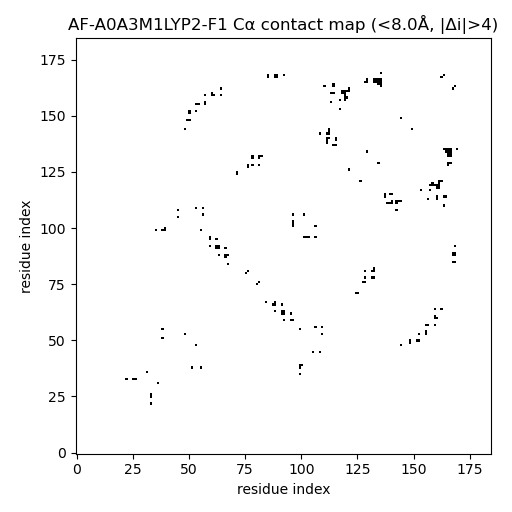0 1.00 91.25 80 GLU A O 1
ATOM 626 N N . ARG A 1 81 ? 10.580 3.645 -16.330 1.00 90.62 81 ARG A N 1
ATOM 627 C CA . ARG A 1 81 ? 9.229 3.126 -16.126 1.00 90.62 81 ARG A CA 1
ATOM 628 C C . ARG A 1 81 ? 8.982 2.731 -14.676 1.00 90.62 81 ARG A C 1
ATOM 630 O O . ARG A 1 81 ? 7.947 3.114 -14.135 1.00 90.62 81 ARG A O 1
ATOM 637 N N . ALA A 1 82 ? 9.914 2.028 -14.029 1.00 89.62 82 ALA A N 1
ATOM 638 C CA . ALA A 1 82 ? 9.796 1.680 -12.606 1.00 89.62 82 ALA A CA 1
ATOM 639 C C . ALA A 1 82 ? 9.581 2.924 -11.724 1.00 89.62 82 ALA A C 1
ATOM 641 O O . ALA A 1 82 ? 8.714 2.931 -10.848 1.00 89.62 82 ALA A O 1
ATOM 642 N N . GLU A 1 83 ? 10.313 4.003 -11.996 1.00 88.38 83 GLU A N 1
ATOM 643 C CA . GLU A 1 83 ? 10.180 5.277 -11.287 1.00 88.38 83 GLU A CA 1
ATOM 644 C C . GLU A 1 83 ? 8.824 5.959 -11.554 1.00 88.38 83 GLU A C 1
ATOM 646 O O . GLU A 1 83 ? 8.195 6.497 -10.637 1.00 88.38 83 GLU A O 1
ATOM 651 N N . LEU A 1 84 ? 8.308 5.895 -12.786 1.00 89.88 84 LEU A N 1
ATOM 652 C CA . LEU A 1 84 ? 6.954 6.369 -13.099 1.00 89.88 84 LEU A CA 1
ATOM 653 C C . LEU A 1 84 ? 5.878 5.585 -12.334 1.00 89.88 84 LEU A C 1
ATOM 655 O O . LEU A 1 84 ? 4.906 6.187 -11.862 1.00 89.88 84 LEU A O 1
ATOM 659 N N . LEU A 1 85 ? 6.053 4.269 -12.182 1.00 90.44 85 LEU A N 1
ATOM 660 C CA . LEU A 1 85 ? 5.160 3.430 -11.379 1.00 90.44 85 LEU A CA 1
ATOM 661 C C . LEU A 1 85 ? 5.220 3.805 -9.907 1.00 90.44 85 LEU A C 1
ATOM 663 O O . LEU A 1 85 ? 4.164 4.029 -9.311 1.00 90.44 85 LEU A O 1
ATOM 667 N N . ARG A 1 86 ? 6.424 3.992 -9.357 1.00 90.12 86 ARG A N 1
ATOM 668 C CA . ARG A 1 86 ? 6.608 4.479 -7.985 1.00 90.12 86 ARG A CA 1
ATOM 669 C C . ARG A 1 86 ? 5.821 5.767 -7.755 1.00 90.12 86 ARG A C 1
ATOM 671 O O . ARG A 1 86 ? 4.985 5.828 -6.858 1.00 90.12 86 ARG A O 1
ATOM 678 N N . ARG A 1 87 ? 5.990 6.767 -8.625 1.00 89.56 87 ARG A N 1
ATOM 679 C CA . ARG A 1 87 ? 5.270 8.052 -8.526 1.00 89.56 87 ARG A CA 1
ATOM 680 C C . ARG A 1 87 ? 3.759 7.917 -8.688 1.00 89.56 87 ARG A C 1
ATOM 682 O O . ARG A 1 87 ? 3.006 8.731 -8.153 1.00 89.56 87 ARG A O 1
ATOM 689 N N . ARG A 1 88 ? 3.276 6.961 -9.485 1.00 91.81 88 ARG A N 1
ATOM 690 C CA . ARG A 1 88 ? 1.833 6.705 -9.628 1.00 91.81 88 ARG A CA 1
ATOM 691 C C . ARG A 1 88 ? 1.265 6.124 -8.337 1.00 91.81 88 ARG A C 1
ATOM 693 O O . ARG A 1 88 ? 0.260 6.636 -7.848 1.00 91.81 88 ARG A O 1
ATOM 700 N N . VAL A 1 89 ? 1.927 5.114 -7.784 1.00 92.50 89 VAL A N 1
ATOM 701 C CA . VAL A 1 89 ? 1.536 4.486 -6.519 1.00 92.50 89 VAL A CA 1
ATOM 702 C C . VAL A 1 89 ? 1.597 5.494 -5.375 1.00 92.50 89 VAL A C 1
ATOM 704 O O . VAL A 1 89 ? 0.642 5.599 -4.620 1.00 92.50 89 VAL A O 1
ATOM 707 N N . GLU A 1 90 ? 2.644 6.313 -5.286 1.00 90.94 90 GLU A N 1
ATOM 708 C CA . GLU A 1 90 ? 2.775 7.335 -4.237 1.00 90.94 90 GLU A CA 1
ATOM 709 C C . GLU A 1 90 ? 1.684 8.409 -4.311 1.00 90.94 90 GLU A C 1
ATOM 711 O O . GLU A 1 90 ? 1.138 8.810 -3.284 1.00 90.94 90 GLU A O 1
ATOM 716 N N . ARG A 1 91 ? 1.290 8.831 -5.520 1.00 92.06 91 ARG A N 1
ATOM 717 C CA . ARG A 1 91 ? 0.133 9.726 -5.695 1.00 92.06 91 ARG A CA 1
ATOM 718 C C . ARG A 1 91 ? -1.170 9.063 -5.257 1.00 92.06 91 ARG A C 1
ATOM 720 O O . ARG A 1 91 ? -2.013 9.717 -4.637 1.00 92.06 91 ARG A O 1
ATOM 727 N N . ARG A 1 92 ? -1.347 7.776 -5.569 1.00 94.31 92 ARG A N 1
ATOM 728 C CA . ARG A 1 92 ? -2.527 7.018 -5.145 1.00 94.31 92 ARG A CA 1
ATOM 729 C C . ARG A 1 92 ? -2.569 6.874 -3.627 1.00 94.31 92 ARG A C 1
ATOM 731 O O . ARG A 1 92 ? -3.598 7.176 -3.033 1.00 94.31 92 ARG A O 1
ATOM 738 N N . LEU A 1 93 ? -1.441 6.530 -3.015 1.00 94.06 93 LEU A N 1
ATOM 739 C CA . LEU A 1 93 ? -1.276 6.452 -1.571 1.00 94.06 93 LEU A CA 1
ATOM 740 C C . LEU A 1 93 ? -1.641 7.781 -0.904 1.00 94.06 93 LEU A C 1
ATOM 742 O O . LEU A 1 93 ? -2.498 7.795 -0.030 1.00 94.06 93 LEU A O 1
ATOM 746 N N . ALA A 1 94 ? -1.075 8.902 -1.358 1.00 90.69 94 ALA A N 1
ATOM 747 C CA . ALA A 1 94 ? -1.406 10.223 -0.819 1.00 90.69 94 ALA A CA 1
ATOM 748 C C . ALA A 1 94 ? -2.912 10.538 -0.916 1.00 90.69 94 ALA A C 1
ATOM 750 O O . ALA A 1 94 ? -3.492 11.117 0.000 1.00 90.69 94 ALA A O 1
ATOM 751 N N . THR A 1 95 ? -3.562 10.121 -2.007 1.00 91.69 95 THR A N 1
ATOM 752 C CA . THR A 1 95 ? -5.013 10.287 -2.185 1.00 91.69 95 THR A CA 1
ATOM 753 C C . THR A 1 95 ? -5.805 9.490 -1.149 1.00 91.69 95 THR A C 1
ATOM 755 O O . THR A 1 95 ? -6.722 10.032 -0.536 1.00 91.69 95 THR A O 1
ATOM 758 N N . GLU A 1 96 ? -5.456 8.222 -0.931 1.00 91.38 96 GLU A N 1
ATOM 759 C CA . GLU A 1 96 ? -6.165 7.373 0.031 1.00 91.38 96 GLU A CA 1
ATOM 760 C C . GLU A 1 96 ? -5.883 7.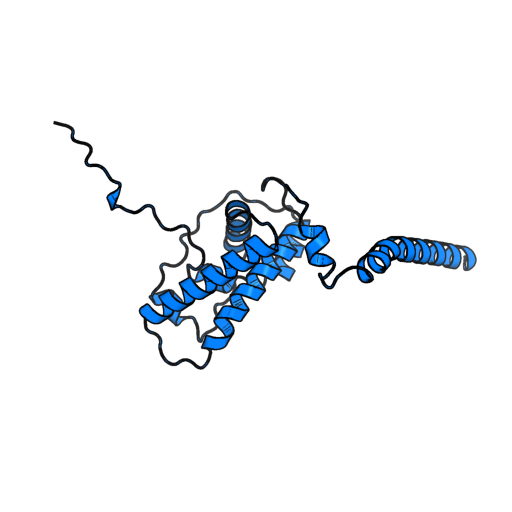784 1.481 1.00 91.38 96 GLU A C 1
ATOM 762 O O . GLU A 1 96 ? -6.812 7.839 2.282 1.00 91.38 96 GLU A O 1
ATOM 767 N N . LEU A 1 97 ? -4.648 8.172 1.818 1.00 89.06 97 LEU A N 1
ATOM 768 C CA . LEU A 1 97 ? -4.328 8.703 3.149 1.00 89.06 97 LEU A CA 1
ATOM 769 C C . LEU A 1 97 ? -5.193 9.924 3.478 1.00 89.06 97 LEU A C 1
ATOM 771 O O . LEU A 1 97 ? -5.825 9.965 4.532 1.00 89.06 97 LEU A O 1
ATOM 775 N N . ASN A 1 98 ? -5.327 10.863 2.538 1.00 85.94 98 ASN A N 1
ATOM 776 C CA . ASN A 1 98 ? -6.211 12.017 2.702 1.00 85.94 98 ASN A CA 1
ATOM 777 C C . ASN A 1 98 ? -7.691 11.617 2.803 1.00 85.94 98 ASN A C 1
ATOM 779 O O . ASN A 1 98 ? -8.432 12.174 3.613 1.00 85.94 98 ASN A O 1
ATOM 783 N N . ARG A 1 99 ? -8.138 10.643 2.001 1.00 85.69 99 ARG A N 1
ATOM 784 C CA . ARG A 1 99 ? -9.525 10.150 2.010 1.00 85.69 99 ARG A CA 1
ATOM 785 C C . ARG A 1 99 ? -9.914 9.569 3.369 1.00 85.69 99 ARG A C 1
ATOM 787 O O . ARG A 1 99 ? -10.990 9.896 3.881 1.00 85.69 99 ARG A O 1
ATOM 794 N N . TYR A 1 100 ? -9.036 8.745 3.939 1.00 82.81 100 TYR A N 1
ATOM 795 C CA . TYR A 1 100 ? -9.235 8.079 5.225 1.00 82.81 100 TYR A CA 1
ATOM 796 C C . TYR A 1 100 ? -8.809 8.927 6.433 1.00 82.81 100 TYR A C 1
ATOM 798 O O . TYR A 1 100 ? -9.041 8.512 7.564 1.00 82.81 100 TYR A O 1
ATOM 806 N N . GLY A 1 101 ? -8.219 10.109 6.223 1.00 82.25 101 GLY A N 1
ATOM 807 C CA . GLY A 1 101 ? -7.722 10.962 7.308 1.00 82.25 101 GLY A CA 1
ATOM 808 C C . GLY A 1 101 ? -6.529 10.353 8.052 1.00 82.25 101 GLY A C 1
ATOM 809 O O . GLY A 1 101 ? -6.397 10.526 9.260 1.00 82.25 101 GLY A O 1
ATOM 810 N N . TRP A 1 102 ? -5.688 9.589 7.355 1.00 85.88 102 TRP A N 1
ATOM 811 C CA . TRP A 1 102 ? -4.508 8.943 7.922 1.00 85.88 102 TRP A CA 1
ATOM 812 C C . TRP A 1 102 ? -3.271 9.821 7.789 1.00 85.88 102 TRP A C 1
ATOM 814 O O . TRP A 1 102 ? -2.962 10.315 6.706 1.00 85.88 102 TRP A O 1
ATOM 824 N N . SER A 1 103 ? -2.525 9.953 8.887 1.00 83.81 103 SER A N 1
ATOM 825 C CA . SER A 1 103 ? -1.195 10.550 8.843 1.00 83.81 103 SER A CA 1
ATOM 826 C C . SER A 1 103 ? -0.196 9.603 8.169 1.00 83.81 103 SER A C 1
ATOM 828 O O . SER A 1 103 ? -0.385 8.380 8.126 1.00 83.81 103 SER A O 1
ATOM 830 N N . ILE A 1 104 ? 0.890 10.173 7.648 1.00 83.25 104 ILE A N 1
ATOM 831 C CA . ILE A 1 104 ? 1.945 9.395 6.997 1.00 83.25 104 ILE A CA 1
ATOM 832 C C . ILE A 1 104 ? 2.685 8.499 8.001 1.00 83.25 104 ILE A C 1
ATOM 834 O O . ILE A 1 104 ? 3.044 7.370 7.676 1.00 83.25 104 ILE A O 1
ATOM 838 N N . GLU A 1 105 ? 2.830 8.950 9.246 1.00 83.12 105 GLU A N 1
ATOM 839 C CA . GLU A 1 105 ? 3.447 8.204 10.343 1.00 83.12 105 GLU A CA 1
ATOM 840 C C . GLU A 1 105 ? 2.624 6.968 10.701 1.00 83.12 105 GLU A C 1
ATOM 842 O O . GLU A 1 105 ? 3.183 5.889 10.894 1.00 83.12 105 GLU A O 1
ATOM 847 N N . ARG A 1 106 ? 1.290 7.098 10.733 1.00 83.88 106 ARG A N 1
ATOM 848 C CA . ARG A 1 106 ? 0.389 5.962 10.960 1.00 83.88 106 ARG A CA 1
ATOM 849 C C . ARG A 1 106 ? 0.522 4.933 9.845 1.00 83.88 106 ARG A C 1
ATOM 851 O O . ARG A 1 106 ? 0.640 3.744 10.121 1.00 83.88 106 ARG A O 1
ATOM 858 N N . PHE A 1 107 ? 0.555 5.380 8.591 1.00 88.25 107 PHE A N 1
ATOM 859 C CA . PHE A 1 107 ? 0.796 4.482 7.464 1.00 88.25 107 PHE A CA 1
ATOM 860 C C . PHE A 1 107 ? 2.144 3.764 7.580 1.00 88.25 107 PHE A C 1
ATOM 862 O O . PHE A 1 107 ? 2.200 2.551 7.385 1.00 88.25 107 PHE A O 1
ATOM 869 N N . TRP A 1 108 ? 3.215 4.480 7.929 1.00 85.81 108 TRP A N 1
ATOM 870 C CA . TRP A 1 108 ? 4.534 3.877 8.115 1.00 85.81 108 TRP A CA 1
ATOM 871 C C . TRP A 1 108 ? 4.561 2.854 9.247 1.00 85.81 108 TRP A C 1
ATOM 873 O O . TRP A 1 108 ? 5.144 1.793 9.058 1.00 85.81 108 TRP A O 1
ATOM 883 N N . PHE A 1 109 ? 3.876 3.107 10.364 1.00 83.62 109 PHE A N 1
ATOM 884 C CA . PHE A 1 109 ? 3.740 2.122 11.438 1.00 83.62 109 PHE A CA 1
ATOM 885 C C . PHE A 1 109 ? 3.131 0.807 10.923 1.00 83.62 109 PHE A C 1
ATOM 887 O O . PHE A 1 109 ? 3.737 -0.252 11.071 1.00 83.62 109 PHE A O 1
ATOM 894 N N . TYR A 1 110 ? 1.977 0.867 10.249 1.00 85.88 110 TYR A N 1
ATOM 895 C CA . TYR A 1 110 ? 1.316 -0.338 9.725 1.00 85.88 110 TYR A CA 1
ATOM 896 C C . TYR A 1 110 ? 2.085 -1.005 8.586 1.00 85.88 110 TYR A C 1
ATOM 898 O O . TYR A 1 110 ? 2.087 -2.231 8.484 1.00 85.88 110 TYR A O 1
ATOM 906 N N . ARG A 1 111 ? 2.782 -0.222 7.758 1.00 87.94 111 ARG A N 1
ATOM 907 C CA . ARG A 1 111 ? 3.713 -0.746 6.757 1.00 87.94 111 ARG A CA 1
ATOM 908 C C . ARG A 1 111 ? 4.816 -1.563 7.421 1.00 87.94 111 ARG A C 1
ATOM 910 O O . ARG A 1 111 ? 5.087 -2.670 6.970 1.00 87.94 111 ARG A O 1
ATOM 917 N N . ASP A 1 112 ? 5.447 -1.027 8.458 1.00 83.44 112 ASP A N 1
ATOM 918 C CA . ASP A 1 112 ? 6.583 -1.671 9.119 1.00 83.44 112 ASP A CA 1
ATOM 919 C C . ASP A 1 112 ? 6.142 -2.943 9.853 1.00 83.44 112 ASP A C 1
ATOM 921 O O . ASP A 1 112 ? 6.808 -3.972 9.737 1.00 83.44 112 ASP A O 1
ATOM 925 N N . VAL A 1 113 ? 4.975 -2.913 10.507 1.00 82.88 113 VAL A N 1
ATOM 926 C CA . VAL A 1 113 ? 4.301 -4.110 11.040 1.00 82.88 113 VAL A CA 1
ATOM 927 C C . VAL A 1 113 ? 4.093 -5.141 9.930 1.00 82.88 113 VAL A C 1
ATOM 929 O O . VAL A 1 113 ? 4.524 -6.285 10.057 1.00 82.88 113 VAL A O 1
ATOM 932 N N . ALA A 1 114 ? 3.475 -4.744 8.815 1.00 86.62 114 ALA A N 1
ATOM 933 C CA . ALA A 1 114 ? 3.149 -5.668 7.737 1.00 86.62 114 ALA A CA 1
ATOM 934 C C . ALA A 1 114 ? 4.399 -6.285 7.090 1.00 86.62 114 ALA A C 1
ATOM 936 O O . ALA A 1 114 ? 4.426 -7.485 6.844 1.00 86.62 114 ALA A O 1
ATOM 937 N N . LEU A 1 115 ? 5.441 -5.489 6.848 1.00 84.00 115 LEU A N 1
ATOM 938 C CA . LEU A 1 115 ? 6.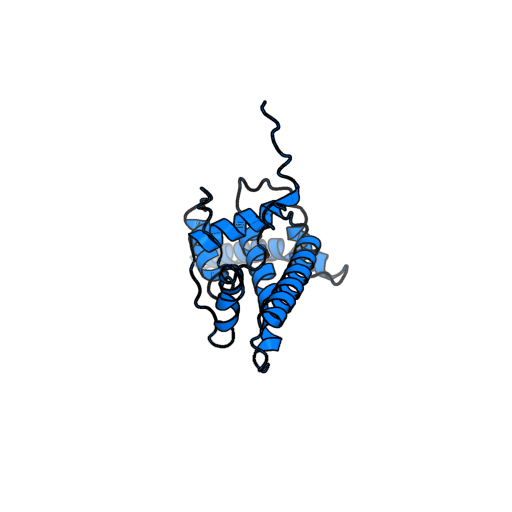694 -5.955 6.248 1.00 84.00 115 LEU A CA 1
ATOM 939 C C . LEU A 1 115 ? 7.535 -6.813 7.203 1.00 84.00 115 LEU A C 1
ATOM 941 O O . LEU A 1 115 ? 8.259 -7.685 6.737 1.00 84.00 115 LEU A O 1
ATOM 945 N N . THR A 1 116 ? 7.437 -6.594 8.518 1.00 79.00 116 THR A N 1
ATOM 946 C CA . THR A 1 116 ? 8.120 -7.430 9.523 1.00 79.00 116 THR A CA 1
ATOM 947 C C . THR A 1 116 ? 7.442 -8.792 9.672 1.00 79.00 116 THR A C 1
ATOM 949 O O . THR A 1 116 ? 8.104 -9.804 9.895 1.00 79.00 116 THR A O 1
ATOM 952 N N . LEU A 1 117 ? 6.112 -8.824 9.570 1.00 76.00 117 LEU A N 1
ATOM 953 C CA . LEU A 1 117 ? 5.313 -10.011 9.868 1.00 76.00 117 LEU A CA 1
ATOM 954 C C . LEU A 1 117 ? 4.983 -10.857 8.639 1.00 76.00 117 LEU A C 1
ATOM 956 O O . LEU A 1 117 ? 4.754 -12.060 8.776 1.00 76.00 117 LEU A O 1
ATOM 960 N N . TYR A 1 118 ? 4.937 -10.251 7.453 1.00 80.00 118 TYR A N 1
ATOM 961 C CA . TYR A 1 118 ? 4.438 -10.898 6.248 1.00 80.00 118 TYR A CA 1
ATOM 962 C C . TYR A 1 118 ? 5.385 -10.708 5.069 1.00 80.00 118 TYR A C 1
ATOM 964 O O . TYR A 1 118 ? 5.975 -9.649 4.854 1.00 80.00 118 TYR A O 1
ATOM 972 N N . ARG A 1 119 ? 5.457 -11.746 4.235 1.00 81.38 119 ARG A N 1
ATOM 973 C CA . ARG A 1 119 ? 6.198 -11.722 2.979 1.00 81.38 119 ARG A CA 1
ATOM 974 C C . ARG A 1 119 ? 5.355 -12.315 1.861 1.00 81.38 119 ARG A C 1
ATOM 976 O O . ARG A 1 119 ? 5.306 -13.525 1.666 1.00 81.38 119 ARG A O 1
ATOM 983 N N . ASP A 1 120 ? 4.692 -11.437 1.123 1.00 84.75 120 ASP A N 1
ATOM 984 C CA . ASP A 1 120 ? 3.963 -11.810 -0.086 1.00 84.75 120 ASP A CA 1
ATOM 985 C C . ASP A 1 120 ? 4.901 -12.126 -1.257 1.00 84.75 120 ASP A C 1
ATOM 987 O O . ASP A 1 120 ? 5.977 -11.541 -1.394 1.00 84.75 120 ASP A O 1
ATOM 991 N N . SER A 1 121 ? 4.438 -12.998 -2.154 1.00 85.69 121 SER A N 1
ATOM 992 C CA . SER A 1 121 ? 5.084 -13.233 -3.446 1.00 85.69 121 SER A CA 1
ATOM 993 C C . SER A 1 121 ? 4.794 -12.082 -4.410 1.00 85.69 121 SER A C 1
ATOM 995 O O . SER A 1 121 ? 3.637 -11.735 -4.643 1.00 85.69 121 SER A O 1
ATOM 997 N N . ILE A 1 122 ? 5.842 -11.508 -5.001 1.00 87.62 122 ILE A N 1
ATOM 998 C CA . ILE A 1 122 ? 5.708 -10.474 -6.034 1.00 87.62 122 ILE A CA 1
ATOM 999 C C . ILE A 1 122 ? 5.214 -11.135 -7.335 1.00 87.62 122 ILE A C 1
ATOM 1001 O O . ILE A 1 122 ? 5.808 -12.131 -7.760 1.00 87.62 122 ILE A O 1
ATOM 1005 N N . PRO A 1 123 ? 4.168 -10.599 -8.000 1.00 88.00 123 PRO A N 1
ATOM 1006 C CA . PRO A 1 123 ? 3.698 -11.124 -9.279 1.00 88.00 123 PRO A CA 1
ATOM 1007 C C . PRO A 1 123 ? 4.822 -11.169 -10.332 1.00 88.00 123 PRO A C 1
ATOM 1009 O O . PRO A 1 123 ? 5.521 -10.163 -10.494 1.00 88.00 123 PRO A O 1
ATOM 1012 N N . PRO A 1 124 ? 4.985 -12.270 -11.099 1.00 87.50 124 PRO A N 1
ATOM 1013 C CA . PRO A 1 124 ? 6.101 -12.423 -12.036 1.00 87.50 124 PRO A CA 1
ATOM 1014 C C . PRO A 1 124 ? 6.295 -11.255 -13.019 1.00 87.50 124 PRO A C 1
ATOM 1016 O O . PRO A 1 124 ? 7.435 -10.81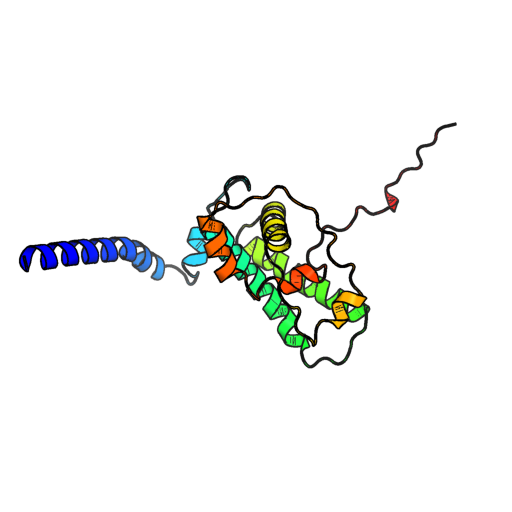6 -13.182 1.00 87.50 124 PRO A O 1
ATOM 1019 N N . PRO A 1 125 ? 5.230 -10.662 -13.600 1.00 87.25 125 PRO A N 1
ATOM 1020 C CA . PRO A 1 125 ? 5.368 -9.531 -14.525 1.00 87.25 125 PRO A CA 1
ATOM 1021 C C . PRO A 1 125 ? 5.904 -8.245 -13.893 1.00 87.25 125 PRO A C 1
ATOM 1023 O O . PRO A 1 125 ? 6.239 -7.315 -14.614 1.00 87.25 125 PRO A O 1
ATOM 1026 N N . LEU A 1 126 ? 5.999 -8.173 -12.563 1.00 87.31 126 LEU A N 1
ATOM 1027 C CA . LEU A 1 126 ? 6.493 -7.006 -11.829 1.00 87.31 126 LEU A CA 1
ATOM 1028 C C . LEU A 1 126 ? 7.825 -7.269 -11.117 1.00 87.31 126 LEU A C 1
ATOM 1030 O O . LEU A 1 126 ? 8.391 -6.350 -10.528 1.00 87.31 126 LEU A O 1
ATOM 1034 N N . LEU A 1 127 ? 8.385 -8.481 -11.216 1.00 87.19 127 LEU A N 1
ATOM 1035 C CA . LEU A 1 127 ? 9.693 -8.804 -10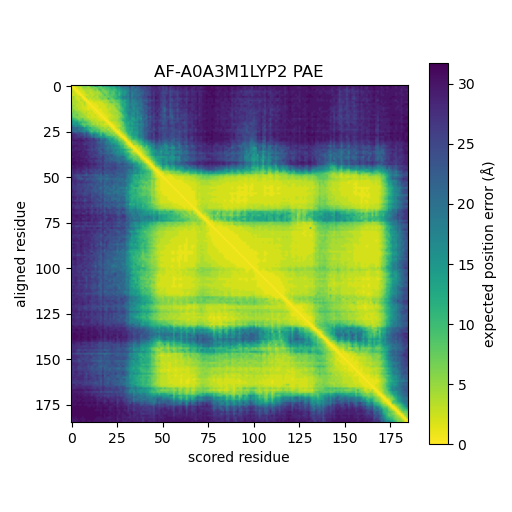.629 1.00 87.19 127 LEU A CA 1
ATOM 1036 C C . LEU A 1 127 ? 10.821 -7.923 -11.178 1.00 87.19 127 LEU A C 1
ATOM 1038 O O . LEU A 1 127 ? 11.791 -7.646 -10.476 1.00 87.19 127 LEU A O 1
ATOM 1042 N N . TRP A 1 128 ? 10.694 -7.447 -12.419 1.00 88.75 128 TRP A N 1
ATOM 1043 C CA . TRP A 1 128 ? 11.697 -6.582 -13.034 1.00 88.75 128 TRP A CA 1
ATOM 1044 C C . TRP A 1 128 ? 11.861 -5.242 -12.304 1.00 88.75 128 TRP A C 1
ATOM 1046 O O . TRP A 1 128 ? 12.962 -4.691 -12.337 1.00 88.75 128 TRP A O 1
ATOM 1056 N N . VAL A 1 129 ? 10.813 -4.748 -11.628 1.00 88.38 129 VAL A N 1
ATOM 1057 C CA . VAL A 1 129 ? 10.809 -3.472 -10.888 1.00 88.38 129 VAL A CA 1
ATOM 1058 C C . VAL A 1 129 ? 11.817 -3.509 -9.740 1.00 88.38 129 VAL A C 1
ATOM 1060 O O . VAL A 1 129 ? 12.535 -2.534 -9.514 1.00 88.38 129 VAL A O 1
ATOM 1063 N N . ALA A 1 130 ? 11.942 -4.661 -9.076 1.00 83.62 130 ALA A N 1
ATOM 1064 C CA . ALA A 1 130 ? 12.873 -4.867 -7.967 1.00 83.62 130 ALA A CA 1
ATOM 1065 C C . ALA A 1 130 ? 14.353 -4.728 -8.373 1.00 83.62 130 ALA A C 1
ATOM 1067 O O . ALA A 1 130 ? 15.210 -4.587 -7.509 1.00 83.62 130 ALA A O 1
ATOM 1068 N N . ARG A 1 131 ? 14.674 -4.764 -9.677 1.00 84.75 131 ARG A N 1
ATOM 1069 C CA . ARG A 1 131 ? 16.041 -4.527 -10.177 1.00 84.75 131 ARG A CA 1
ATOM 1070 C C . ARG A 1 131 ? 16.417 -3.046 -10.193 1.00 84.75 131 ARG A C 1
ATOM 1072 O O . ARG A 1 131 ? 17.598 -2.725 -10.150 1.00 84.75 131 ARG A O 1
ATOM 1079 N N . CYS A 1 132 ? 15.426 -2.167 -10.326 1.00 84.88 132 CYS A N 1
ATOM 1080 C CA . CYS A 1 132 ? 15.629 -0.730 -10.506 1.00 84.88 132 CYS A CA 1
ATOM 1081 C C . CYS A 1 132 ? 15.473 0.051 -9.203 1.00 84.88 132 CYS A C 1
ATOM 1083 O O . CYS A 1 132 ? 16.124 1.075 -9.014 1.00 84.88 132 CYS A O 1
ATOM 1085 N N . LEU A 1 133 ? 14.589 -0.408 -8.321 1.00 76.62 133 LEU A N 1
ATOM 1086 C CA . LEU A 1 133 ? 14.343 0.231 -7.038 1.00 76.62 133 LEU A CA 1
ATOM 1087 C C . LEU A 1 133 ? 15.150 -0.476 -5.960 1.00 76.62 133 LEU A C 1
ATOM 1089 O O . LEU A 1 133 ? 15.247 -1.702 -5.960 1.00 76.62 133 LEU A O 1
ATOM 1093 N N . GLN A 1 134 ? 15.728 0.297 -5.039 1.00 66.94 134 GLN A N 1
ATOM 1094 C CA . GLN A 1 134 ? 16.340 -0.295 -3.858 1.00 66.94 134 GLN A CA 1
ATOM 1095 C C . GLN A 1 134 ? 15.248 -1.043 -3.081 1.00 66.94 134 GLN A C 1
ATOM 1097 O O . GLN A 1 134 ? 14.257 -0.417 -2.688 1.00 66.94 134 GLN A O 1
ATOM 1102 N N . PRO A 1 135 ? 15.394 -2.364 -2.871 1.00 61.06 135 PRO A N 1
ATOM 1103 C CA . PRO A 1 135 ? 14.473 -3.097 -2.021 1.00 61.06 135 PRO A CA 1
ATOM 1104 C C . PRO A 1 135 ? 14.482 -2.466 -0.630 1.00 61.06 135 PRO A C 1
ATOM 1106 O O . PRO A 1 135 ? 15.512 -1.964 -0.172 1.00 61.06 135 PRO A O 1
ATOM 1109 N N . TYR A 1 136 ? 13.323 -2.473 0.025 1.00 58.78 136 TYR A N 1
ATOM 1110 C CA . TYR A 1 136 ? 13.196 -1.956 1.381 1.00 58.78 136 TYR A CA 1
ATOM 1111 C C . TYR A 1 136 ? 14.268 -2.577 2.282 1.00 58.78 136 TYR A C 1
ATOM 1113 O O . TYR A 1 136 ? 14.302 -3.794 2.466 1.00 58.78 136 TYR A O 1
ATOM 1121 N N . ALA A 1 137 ? 15.140 -1.741 2.844 1.00 48.44 137 ALA A N 1
ATOM 1122 C CA . ALA A 1 137 ? 15.978 -2.153 3.953 1.00 48.44 137 ALA A CA 1
ATOM 1123 C C . ALA A 1 137 ? 15.067 -2.249 5.179 1.00 48.44 137 ALA A C 1
ATOM 1125 O O . ALA A 1 137 ? 14.561 -1.228 5.642 1.00 48.44 137 ALA A O 1
ATOM 1126 N N . GLU A 1 138 ? 14.832 -3.470 5.667 1.00 53.28 138 GLU A N 1
ATOM 1127 C CA . GLU A 1 138 ? 14.073 -3.729 6.892 1.00 53.28 138 GLU A CA 1
ATOM 1128 C C . GLU A 1 138 ? 14.555 -2.807 8.022 1.00 53.28 138 GLU A C 1
ATOM 1130 O O . GLU A 1 138 ? 15.584 -3.050 8.657 1.00 53.28 138 GLU A O 1
ATOM 1135 N N . ARG A 1 139 ? 13.785 -1.763 8.341 1.00 51.91 139 ARG A N 1
ATOM 1136 C CA . ARG A 1 139 ? 13.778 -1.271 9.714 1.00 51.91 139 ARG A CA 1
ATOM 1137 C C . ARG A 1 139 ? 12.960 -2.275 10.506 1.00 51.91 139 ARG A C 1
ATOM 1139 O O . ARG A 1 139 ? 11.743 -2.329 10.359 1.00 51.91 139 ARG A O 1
ATOM 1146 N N . ARG A 1 140 ? 13.635 -3.063 11.344 1.00 50.78 140 ARG A N 1
ATOM 1147 C CA . ARG A 1 140 ? 12.983 -3.813 12.421 1.00 50.78 140 ARG A CA 1
ATOM 1148 C C . ARG A 1 140 ? 12.391 -2.797 13.391 1.00 50.78 140 ARG A C 1
ATOM 1150 O O . ARG A 1 140 ? 13.086 -2.290 14.268 1.00 50.78 140 ARG A O 1
ATOM 1157 N N . GLY A 1 141 ? 11.140 -2.421 13.162 1.00 55.22 141 GLY A N 1
ATOM 1158 C CA . GLY A 1 141 ? 10.355 -1.704 14.152 1.00 55.22 141 GLY A CA 1
ATOM 1159 C C . GLY A 1 141 ? 9.973 -2.670 15.269 1.00 55.22 141 GLY A C 1
ATOM 1160 O O . GLY A 1 141 ? 9.614 -3.810 14.995 1.00 55.22 141 GLY A O 1
ATOM 1161 N N . ASN A 1 142 ? 9.995 -2.214 16.521 1.00 58.72 142 ASN A N 1
ATOM 1162 C CA . ASN A 1 142 ? 9.456 -2.968 17.665 1.00 58.72 142 ASN A CA 1
ATOM 1163 C C . ASN A 1 142 ? 7.915 -2.909 17.696 1.00 58.72 142 ASN A C 1
ATOM 1165 O O . ASN A 1 142 ? 7.307 -2.792 18.757 1.00 58.72 142 ASN A O 1
ATOM 1169 N N . ALA A 1 143 ? 7.283 -2.854 16.524 1.00 62.59 143 ALA A N 1
ATOM 1170 C CA . ALA A 1 143 ? 5.851 -2.684 16.403 1.00 62.59 143 ALA A CA 1
ATOM 1171 C C . ALA A 1 143 ? 5.190 -4.057 16.540 1.00 62.59 143 ALA A C 1
ATOM 1173 O O . ALA A 1 143 ? 5.270 -4.891 15.639 1.00 62.59 143 ALA A O 1
ATOM 1174 N N . GLU A 1 144 ? 4.565 -4.292 17.687 1.00 67.88 144 GLU A N 1
ATOM 1175 C CA . GLU A 1 144 ? 3.891 -5.548 17.997 1.00 67.88 144 GLU A CA 1
ATOM 1176 C C . GLU A 1 144 ? 2.372 -5.364 17.909 1.00 67.88 144 GLU A C 1
ATOM 1178 O O . GLU A 1 144 ? 1.807 -4.405 18.438 1.00 67.88 144 GLU A O 1
ATOM 1183 N N . LEU A 1 145 ? 1.708 -6.294 17.220 1.00 70.00 145 LEU A N 1
ATOM 1184 C CA . LEU A 1 145 ? 0.263 -6.485 17.310 1.00 70.00 145 LEU A CA 1
ATOM 1185 C C . LEU A 1 145 ? -0.008 -7.538 18.382 1.00 70.00 145 LEU A C 1
ATOM 1187 O O . LEU A 1 145 ? 0.732 -8.517 18.488 1.00 70.00 145 LEU A O 1
ATOM 1191 N N . ASP A 1 146 ? -1.092 -7.384 19.141 1.00 79.25 146 ASP A N 1
ATOM 1192 C CA . ASP A 1 146 ? -1.549 -8.480 19.989 1.00 79.25 146 ASP A CA 1
ATOM 1193 C C . ASP A 1 146 ? -1.933 -9.718 19.149 1.00 79.25 146 ASP A C 1
ATOM 1195 O O . ASP A 1 146 ? -2.169 -9.650 17.938 1.00 79.25 146 ASP A O 1
ATOM 1199 N N . SER A 1 147 ? -1.997 -10.881 19.802 1.00 73.19 147 SER A N 1
ATOM 1200 C CA . SER A 1 147 ? -2.224 -12.162 19.116 1.00 73.19 147 SER A CA 1
ATOM 1201 C C . SER A 1 147 ? -3.551 -12.257 18.342 1.00 73.19 147 SER A C 1
ATOM 1203 O O . SER A 1 147 ? -3.618 -12.982 17.348 1.00 73.19 147 SER A O 1
ATOM 1205 N N . ALA A 1 148 ? -4.595 -11.528 18.752 1.00 77.25 148 ALA A N 1
ATOM 1206 C CA . ALA A 1 148 ? -5.902 -11.561 18.095 1.00 77.25 148 ALA A CA 1
ATOM 1207 C C . ALA A 1 148 ? -5.916 -10.664 16.847 1.00 77.25 148 ALA A C 1
ATOM 1209 O O . ALA A 1 148 ? -6.391 -11.075 15.783 1.00 77.25 148 ALA A O 1
ATOM 1210 N N . LEU A 1 149 ? -5.336 -9.467 16.949 1.00 79.69 149 LEU A N 1
ATOM 1211 C CA . LEU A 1 149 ? -5.135 -8.553 15.826 1.00 79.69 149 LEU A CA 1
ATOM 1212 C C . LEU A 1 149 ? -4.194 -9.145 14.780 1.00 79.69 149 LEU A C 1
ATOM 1214 O O . LEU A 1 149 ? -4.443 -8.984 13.587 1.00 79.69 149 LEU A O 1
ATOM 1218 N N . TYR A 1 150 ? -3.165 -9.876 15.208 1.00 81.50 150 TYR A N 1
ATOM 1219 C CA . TYR A 1 150 ? -2.240 -10.561 14.310 1.00 81.50 150 TYR A CA 1
ATOM 1220 C C . TYR A 1 150 ? -2.951 -11.541 13.365 1.00 81.50 150 TYR A C 1
ATOM 1222 O O . TYR A 1 150 ? -2.732 -11.508 12.153 1.00 81.50 150 TYR A O 1
ATOM 1230 N N . GLN A 1 151 ? -3.831 -12.397 13.898 1.00 81.25 151 GLN A N 1
ATOM 1231 C CA . GLN A 1 151 ? -4.568 -13.370 13.083 1.00 81.25 151 GLN A CA 1
ATOM 1232 C C . GLN A 1 151 ? -5.507 -12.684 12.088 1.00 81.25 151 GLN A C 1
ATOM 1234 O O . GLN A 1 151 ? -5.596 -13.092 10.930 1.00 81.25 151 GLN A O 1
ATOM 1239 N N . ALA A 1 152 ? -6.187 -11.619 12.517 1.00 78.94 152 ALA A N 1
ATOM 1240 C CA . ALA A 1 152 ? -7.045 -10.845 11.628 1.00 78.94 152 ALA A CA 1
ATOM 1241 C C . ALA A 1 152 ? -6.236 -10.143 10.523 1.00 78.94 152 ALA A C 1
ATOM 1243 O O . ALA A 1 152 ? -6.642 -10.154 9.359 1.00 78.94 152 ALA A O 1
ATOM 1244 N N . ALA A 1 153 ? -5.077 -9.579 10.869 1.00 84.38 153 ALA A N 1
ATOM 1245 C CA . ALA A 1 153 ? -4.174 -8.938 9.924 1.00 84.38 153 ALA A CA 1
ATOM 1246 C C . ALA A 1 153 ? -3.592 -9.926 8.907 1.00 84.38 153 ALA A C 1
ATOM 1248 O O . ALA A 1 153 ? -3.538 -9.588 7.730 1.00 84.38 153 ALA A O 1
ATOM 1249 N N . ASP A 1 154 ? -3.256 -11.159 9.299 1.00 83.19 154 ASP A N 1
ATOM 1250 C CA . ASP A 1 154 ? -2.768 -12.183 8.360 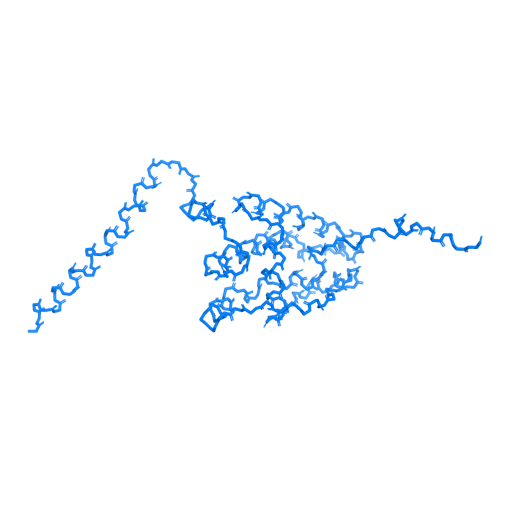1.00 83.19 154 ASP A CA 1
ATOM 1251 C C . ASP A 1 154 ? -3.789 -12.450 7.246 1.00 83.19 154 ASP A C 1
ATOM 1253 O O . ASP A 1 154 ? -3.472 -12.376 6.057 1.00 83.19 154 ASP A O 1
ATOM 1257 N N . VAL A 1 155 ? -5.050 -12.672 7.623 1.00 84.62 155 VAL A N 1
ATOM 1258 C CA . VAL A 1 155 ? -6.133 -12.912 6.660 1.00 84.62 155 VAL A CA 1
ATOM 1259 C C . VAL A 1 155 ? -6.377 -11.690 5.773 1.00 84.62 155 VAL A C 1
ATOM 1261 O O . VAL A 1 155 ? -6.655 -11.832 4.580 1.00 84.62 155 VAL A O 1
ATOM 1264 N N . MET A 1 156 ? -6.289 -10.484 6.336 1.00 86.44 156 MET A N 1
ATOM 1265 C CA . MET A 1 156 ? -6.583 -9.255 5.603 1.00 86.44 156 MET A CA 1
ATOM 1266 C C . MET A 1 156 ? -5.438 -8.776 4.720 1.00 86.44 156 MET A C 1
ATOM 1268 O O . MET A 1 156 ? -5.724 -8.155 3.708 1.00 86.44 156 MET A O 1
ATOM 1272 N N . LEU A 1 157 ? -4.175 -9.019 5.061 1.00 89.12 157 LEU A N 1
ATOM 1273 C CA . LEU A 1 157 ? -3.030 -8.428 4.357 1.00 89.12 157 LEU A CA 1
ATOM 1274 C C . LEU A 1 157 ? -2.386 -9.363 3.336 1.00 89.12 157 LEU A C 1
ATOM 1276 O O . LEU A 1 157 ? -1.681 -8.888 2.444 1.00 89.12 157 LEU A O 1
ATOM 1280 N N . ARG A 1 158 ? -2.656 -10.669 3.416 1.00 87.50 158 ARG A N 1
ATOM 1281 C CA . ARG A 1 158 ? -2.111 -11.655 2.480 1.00 87.50 158 ARG A CA 1
ATOM 1282 C C . ARG A 1 158 ? -2.440 -11.306 1.027 1.00 87.50 158 ARG A C 1
ATOM 1284 O O . ARG A 1 158 ? -3.601 -11.130 0.656 1.00 87.50 158 ARG A O 1
ATOM 1291 N N . GLY A 1 159 ? -1.404 -11.250 0.197 1.00 88.31 159 GLY A N 1
ATOM 1292 C CA . GLY A 1 159 ? -1.482 -10.902 -1.222 1.00 88.31 159 GLY A CA 1
ATOM 1293 C C . GLY A 1 159 ? -1.655 -9.407 -1.509 1.00 88.31 159 GLY A C 1
ATOM 1294 O O . GLY A 1 159 ? -1.744 -9.032 -2.681 1.00 88.31 159 GLY A O 1
ATOM 1295 N N . ARG A 1 160 ? -1.704 -8.550 -0.480 1.00 91.25 160 ARG A N 1
ATOM 1296 C CA . ARG A 1 160 ? -1.962 -7.106 -0.614 1.00 91.25 160 ARG A CA 1
ATOM 1297 C C . ARG A 1 160 ? -0.727 -6.238 -0.409 1.00 91.25 160 ARG A C 1
ATOM 1299 O O . ARG A 1 160 ? -0.765 -5.047 -0.710 1.00 91.25 160 ARG A O 1
ATOM 1306 N N . ILE A 1 161 ? 0.372 -6.798 0.084 1.00 91.00 161 ILE A N 1
ATOM 1307 C CA . ILE A 1 161 ? 1.524 -6.016 0.551 1.00 91.00 161 ILE A CA 1
ATOM 1308 C C . ILE A 1 161 ? 2.781 -6.194 -0.306 1.00 91.00 161 ILE A C 1
ATOM 1310 O O . ILE A 1 161 ? 3.771 -5.504 -0.075 1.00 91.00 161 ILE A O 1
ATOM 1314 N N . TRP A 1 162 ? 2.779 -7.083 -1.307 1.00 89.94 162 TRP A N 1
ATOM 1315 C CA . TRP A 1 162 ? 3.950 -7.328 -2.172 1.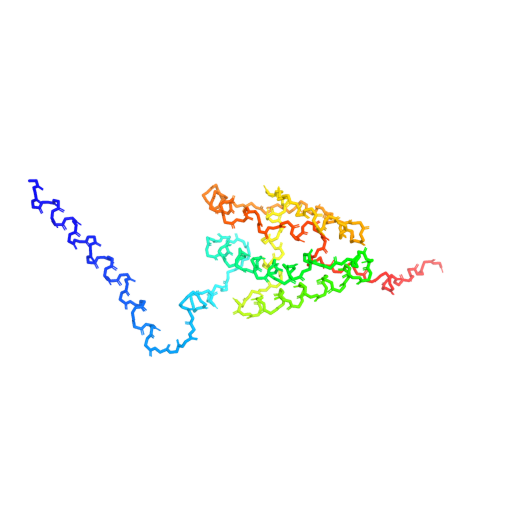00 89.94 162 TRP A CA 1
ATOM 1316 C C . TRP A 1 162 ? 4.535 -6.049 -2.788 1.00 89.94 162 TRP A C 1
ATOM 1318 O O . TRP A 1 162 ? 5.745 -5.948 -2.964 1.00 89.94 162 TRP A O 1
ATOM 1328 N N . TRP A 1 163 ? 3.700 -5.050 -3.084 1.00 91.12 163 TRP A N 1
ATOM 1329 C CA . TRP A 1 163 ? 4.133 -3.786 -3.682 1.00 91.12 163 TRP A CA 1
ATOM 1330 C C . TRP A 1 163 ? 4.989 -2.941 -2.728 1.00 91.12 163 TRP A C 1
ATOM 1332 O O . TRP A 1 163 ? 5.863 -2.207 -3.181 1.00 91.12 163 TRP A O 1
ATOM 1342 N N . LEU A 1 164 ? 4.796 -3.077 -1.413 1.00 89.50 164 LEU A N 1
ATOM 1343 C CA . LEU A 1 164 ? 5.619 -2.412 -0.399 1.00 89.50 164 LEU A CA 1
ATOM 1344 C C . LEU A 1 164 ? 7.055 -2.962 -0.400 1.00 89.50 164 LEU A C 1
ATOM 1346 O O . LEU A 1 164 ? 8.007 -2.215 -0.172 1.00 89.50 164 LEU A O 1
ATOM 1350 N N . GLN A 1 165 ? 7.224 -4.248 -0.732 1.00 86.06 165 GLN A N 1
ATOM 1351 C CA . GLN A 1 165 ? 8.537 -4.897 -0.838 1.00 86.06 165 GLN A CA 1
ATOM 1352 C C . GLN A 1 165 ? 9.350 -4.392 -2.044 1.00 86.06 165 GLN A C 1
ATOM 1354 O O . GLN A 1 165 ? 10.572 -4.520 -2.053 1.00 86.06 165 GLN A O 1
ATOM 1359 N N . LEU A 1 166 ? 8.701 -3.772 -3.040 1.00 85.38 166 LEU A N 1
ATOM 1360 C CA . LEU A 1 166 ? 9.352 -3.197 -4.225 1.00 85.38 166 LEU A CA 1
ATOM 1361 C C . LEU A 1 166 ? 10.022 -1.836 -3.969 1.00 85.38 166 LEU A C 1
ATOM 1363 O O . LEU A 1 166 ? 10.488 -1.203 -4.913 1.00 85.38 166 LEU A O 1
ATOM 1367 N N . GLY A 1 167 ? 10.054 -1.352 -2.724 1.00 78.94 167 GLY A N 1
ATOM 1368 C CA . GLY A 1 167 ? 10.615 -0.033 -2.411 1.00 78.94 167 GLY A CA 1
ATOM 1369 C C . GLY A 1 167 ? 9.680 1.127 -2.772 1.00 78.94 167 GLY A C 1
ATOM 1370 O O . GLY A 1 167 ? 10.106 2.278 -2.852 1.00 78.94 167 GLY A O 1
ATOM 1371 N N . PHE A 1 168 ? 8.390 0.854 -2.974 1.00 85.12 168 PHE A N 1
ATOM 1372 C CA . PHE A 1 168 ? 7.371 1.896 -3.052 1.00 85.12 168 PHE A CA 1
ATOM 1373 C C . PHE A 1 168 ? 7.060 2.461 -1.660 1.00 85.12 168 PHE A C 1
ATOM 1375 O O . PHE A 1 168 ? 7.168 1.758 -0.655 1.00 85.12 168 PHE A O 1
ATOM 1382 N N . ALA A 1 169 ? 6.659 3.737 -1.608 1.00 79.44 169 ALA A N 1
ATOM 1383 C CA . ALA A 1 169 ? 6.304 4.436 -0.368 1.00 79.44 169 ALA A CA 1
ATOM 1384 C C . ALA A 1 169 ? 7.432 4.467 0.689 1.00 79.44 169 ALA A C 1
ATOM 1386 O O . ALA A 1 169 ? 7.181 4.384 1.898 1.00 79.44 169 ALA A O 1
ATOM 1387 N N . GLN A 1 170 ? 8.680 4.592 0.228 1.00 72.62 170 GLN A N 1
ATOM 1388 C CA . GLN A 1 170 ? 9.853 4.762 1.086 1.00 72.62 170 GLN A CA 1
ATOM 1389 C C . GLN A 1 170 ? 10.031 6.231 1.488 1.00 72.62 170 GLN A C 1
ATOM 1391 O O . GLN A 1 170 ? 9.820 7.117 0.655 1.00 72.62 170 GLN A O 1
ATOM 1396 N N . PRO A 1 171 ? 10.444 6.523 2.736 1.00 62.78 171 PRO A N 1
ATOM 1397 C CA . PRO A 1 171 ? 10.930 7.852 3.075 1.00 62.78 171 PRO A CA 1
ATOM 1398 C C . PRO A 1 171 ? 12.141 8.139 2.183 1.00 62.78 171 PRO A C 1
ATOM 1400 O O . PRO A 1 171 ? 13.056 7.317 2.115 1.00 62.78 171 PRO A O 1
ATOM 1403 N N . GLN A 1 172 ? 12.155 9.274 1.480 1.00 53.47 172 GLN A N 1
ATOM 1404 C CA . GLN A 1 172 ? 13.356 9.649 0.737 1.00 53.47 172 GLN A CA 1
ATOM 1405 C C . GLN A 1 172 ? 14.511 9.787 1.736 1.00 53.47 172 GLN A C 1
ATOM 1407 O O . GLN A 1 172 ? 14.325 10.439 2.771 1.00 53.47 172 GLN A O 1
ATOM 1412 N N . PRO A 1 173 ? 15.686 9.185 1.474 1.00 45.88 173 PRO A N 1
ATOM 1413 C CA . PRO A 1 173 ? 16.851 9.479 2.286 1.00 45.88 173 PRO A CA 1
ATOM 1414 C C . PRO A 1 173 ? 17.085 10.996 2.254 1.00 45.88 173 PRO A C 1
ATOM 1416 O O . PRO A 1 173 ? 16.857 11.625 1.211 1.00 45.88 173 PRO A O 1
ATOM 1419 N N . PRO A 1 174 ? 17.495 11.609 3.378 1.00 41.94 174 PRO A N 1
ATOM 1420 C CA . PRO A 1 174 ? 17.832 13.023 3.386 1.00 41.94 174 PRO A CA 1
ATOM 1421 C C . PRO A 1 174 ? 18.855 13.282 2.278 1.00 41.94 174 PRO A C 1
ATOM 1423 O O . PRO A 1 174 ? 19.828 12.537 2.143 1.00 41.94 174 PRO A O 1
ATOM 1426 N N . ARG A 1 175 ? 18.609 14.306 1.451 1.00 39.47 175 ARG A N 1
ATOM 1427 C CA . ARG A 1 175 ? 19.539 14.688 0.385 1.00 39.47 175 ARG A CA 1
ATOM 1428 C C . ARG A 1 175 ? 20.917 14.929 1.005 1.00 39.47 175 ARG A C 1
ATOM 1430 O O . ARG A 1 175 ? 21.059 15.747 1.916 1.00 39.47 175 ARG A O 1
ATOM 1437 N N . SER A 1 176 ? 21.925 14.219 0.498 1.00 42.56 176 SER A N 1
ATOM 1438 C CA . SER A 1 176 ? 23.320 14.343 0.937 1.00 42.56 176 SER A CA 1
ATOM 1439 C C . SER A 1 176 ? 23.890 15.755 0.757 1.00 42.56 176 SER A C 1
ATOM 1441 O O . SER A 1 176 ? 24.879 16.086 1.398 1.00 42.56 176 SER A O 1
ATOM 1443 N N . ASP A 1 177 ? 23.221 16.618 -0.012 1.00 49.25 177 ASP A N 1
ATOM 1444 C CA . ASP A 1 177 ? 23.583 18.029 -0.205 1.00 49.25 177 ASP A CA 1
ATOM 1445 C C . ASP A 1 177 ? 23.439 18.890 1.067 1.00 49.25 177 ASP A C 1
ATOM 1447 O O . ASP A 1 177 ? 23.863 20.041 1.088 1.00 49.25 177 ASP A O 1
ATOM 1451 N N . THR A 1 178 ? 22.853 18.343 2.140 1.00 46.16 178 THR A N 1
ATOM 1452 C CA . THR A 1 178 ? 22.774 18.995 3.463 1.00 46.16 178 THR A CA 1
ATOM 1453 C C . THR A 1 178 ? 23.858 18.550 4.448 1.00 46.16 178 THR A C 1
ATOM 1455 O O . THR A 1 178 ? 23.851 18.994 5.597 1.00 46.16 178 THR A O 1
ATOM 1458 N N . ALA A 1 179 ? 24.820 17.721 4.028 1.00 44.25 179 ALA A N 1
ATOM 1459 C CA . ALA A 1 179 ? 26.058 17.549 4.779 1.00 44.25 179 ALA A CA 1
ATOM 1460 C C . ALA A 1 179 ? 26.908 18.817 4.604 1.00 44.25 179 ALA A C 1
ATOM 1462 O O . ALA A 1 179 ? 27.762 18.900 3.725 1.00 44.25 179 ALA A O 1
ATOM 1463 N N . LEU A 1 180 ? 26.626 19.833 5.424 1.00 52.44 180 LEU A N 1
ATOM 1464 C CA . LEU A 1 180 ? 27.530 20.962 5.605 1.00 52.44 180 LEU A CA 1
ATOM 1465 C C . LEU A 1 180 ? 28.927 20.400 5.910 1.00 52.44 180 LEU A C 1
ATOM 1467 O O . LEU A 1 180 ? 29.033 19.522 6.776 1.00 52.44 180 LEU A O 1
ATOM 1471 N N . PRO A 1 181 ? 29.991 20.861 5.231 1.00 43.66 181 PRO A N 1
ATOM 1472 C CA . PRO A 1 181 ? 31.334 20.521 5.652 1.00 43.66 181 PRO A CA 1
ATOM 1473 C C . PRO A 1 181 ? 31.497 21.031 7.082 1.00 43.66 181 PRO A C 1
ATOM 1475 O O . PRO A 1 181 ? 31.368 22.223 7.359 1.00 43.66 181 PRO A O 1
ATOM 1478 N N . VAL A 1 182 ? 31.730 20.103 8.005 1.00 53.22 182 VAL A N 1
ATOM 1479 C CA . VAL A 1 182 ? 32.249 20.435 9.325 1.00 53.22 182 VAL A CA 1
ATOM 1480 C C . VAL A 1 182 ? 33.679 20.898 9.077 1.00 53.22 182 VAL A C 1
ATOM 1482 O O . VAL A 1 182 ? 34.591 20.080 8.982 1.00 53.22 182 VAL A O 1
ATOM 1485 N N . GLU A 1 183 ? 33.864 22.201 8.879 1.00 48.56 183 GLU A N 1
ATOM 1486 C CA . GLU A 1 183 ? 35.190 22.805 8.942 1.00 48.56 183 GLU A CA 1
ATOM 1487 C C . GLU A 1 183 ? 35.687 22.676 10.385 1.00 48.56 183 GLU A C 1
ATOM 1489 O O . GLU A 1 183 ? 35.270 23.396 11.290 1.00 48.56 183 GLU A O 1
ATOM 1494 N N . GLY A 1 184 ? 36.541 21.678 10.600 1.00 51.44 184 GLY A N 1
ATOM 1495 C CA . GLY A 1 184 ? 37.518 21.656 11.675 1.00 51.44 184 GLY A CA 1
ATOM 1496 C C . GLY A 1 184 ? 38.890 21.958 11.078 1.00 51.44 184 GLY A C 1
ATOM 1497 O O . GLY A 1 184 ? 39.288 21.303 10.113 1.00 51.44 184 GLY A O 1
ATOM 1498 N N . GLY A 1 185 ? 39.591 22.934 11.654 1.00 35.28 185 GLY A N 1
ATOM 1499 C CA . GLY A 1 185 ? 40.948 23.332 11.278 1.00 35.28 185 GLY A CA 1
ATOM 1500 C C . GLY A 1 185 ? 41.305 24.701 11.818 1.00 35.28 185 GLY A C 1
ATOM 1501 O O . GLY A 1 185 ? 41.078 25.676 11.076 1.00 35.28 185 GLY A O 1
#

pLDDT: mean 73.04, std 17.06, range [35.28, 94.31]

Secondary structure (DSSP, 8-state):
-HHHHHHHHHHHHHHHHHHHHHHHHHTSS-SS-HHHHHGGG----TTS--HHHHHHHHHHHHHHHHHHHTTTT-----HHHHHHHHHHHHHHHHHHHHHHT--HHHHHHHHHHHHHH--PPPPGGGGGGGGTSPPP----------HHHHHHHHHHHTTT-HHHHTTTTPPPPPPGGG-------